Protein AF-A0A2V1B5F8-F1 (afdb_monomer)

Foldseek 3Di:
DDDLPPPPDPPDDPVQLVVVLVVLQVVLVVLDDDDDPVNLSVLLSQLLDQQDKPVNQLVVQVVVVVPDDDPSSSVVSQSSNQSSVCSQQVAGEDDDDPDQWDADPVRGIYGYRDIDGVLVSQCVLQPFDDPDPDFDFLDLCQAQVNCCLQQVAAEAEGSHLSQDLPADDVNNYGYHHQPLSSLVVCCPRGSHDNLSSVLSLVVLLSHQAQPDCSLVVLVVVQVVCVVVVHRGGDPCSNVSHHDDSVCRTLVSRGRCNVSVVVNSVSSVPRDDPDVSSLVVDCVPVVVSVVVVVVVVVVVVVVVVVVVVVVVVVVVVVVVVVVVD

Radius of gyration: 27.66 Å; Cα contacts (8 Å, |Δi|>4): 384; chains: 1; bounding box: 77×47×89 Å

Solvent-accessible surface area (backbone atoms only — not comparable to full-atom values): 18514 Å² total; per-residue (Å²): 136,88,74,70,75,90,82,72,59,94,85,77,70,64,70,42,63,52,53,48,50,54,51,56,49,56,72,46,51,80,73,77,58,91,69,50,73,66,55,46,51,54,50,43,63,47,49,67,38,86,85,34,30,48,65,60,50,51,54,53,50,54,64,71,51,79,82,60,97,46,77,67,49,54,55,52,49,51,53,51,51,28,50,36,47,21,68,73,62,32,31,49,45,57,72,100,60,97,52,63,58,50,67,44,100,86,64,48,61,27,41,47,79,87,64,57,26,57,59,57,49,45,52,68,76,58,46,79,36,72,87,66,81,72,93,50,77,61,48,88,74,59,24,53,70,36,34,39,54,38,37,57,24,41,80,39,82,37,78,35,54,84,37,46,52,38,71,37,81,89,70,38,28,35,25,41,50,38,59,39,66,59,42,60,63,38,64,81,76,52,78,59,57,55,70,54,43,56,42,54,44,48,52,31,8,47,36,29,30,54,85,70,72,33,60,69,54,49,54,51,50,44,54,55,30,54,77,67,72,45,79,71,67,41,78,53,28,40,65,54,38,69,66,55,80,84,64,33,38,47,88,72,35,38,65,53,26,55,42,51,51,52,53,48,48,54,42,75,67,38,69,55,89,44,73,74,18,47,73,65,43,63,88,54,53,66,65,44,50,54,52,54,52,51,50,48,55,51,52,51,51,53,49,53,52,50,52,52,52,52,52,50,52,50,52,53,52,50,54,60,59,76,75,108

Sequence (324 aa):
MSRAFVLDHPAFVPSDYFSYYEKALESCRSNSLISSHRDIINLLAKAQQKDTTRSSLEEYLQKQFQSKQTEEADEIVEDKIDLALRLLLMVPTGGYSTANRYITLSGGTKLNWKDGTVHELVKREFPVQNSMKEPVKLERIFNARNLERIAGVEVRWTSNLADHLRMRDDDKAVEIFHYTTFLKLQQDESILPSLLVDETLRTLALLLPEHDNIEKWFSSHETKLQKRRKLPLDPLAHECGQLKVEERQIDKFQYWHDRLVILKQVFDEAEPRNIKQWWRDRRRRVQWYTFWVAAMVLALTVFFGTVQSVEGAMQVWLAMKDSK

Secondary structure (DSSP, 8-state):
----TTTS-TT---HHHHHHHHHHHHHHHTTT----HHHHHHHHHHHTSTT-BHHHHHHHHHHHTTT---HHHHHHHHHHHHHHHHHHHSS-B----SSSEEE-TTS-EEE---SSBHHHHHHHHSPPP-------B--TT-SHHHIIIII-PEEEEES-GGGTTEEETTTTEEEEE--HHHHHHTTTS-SS-HHHHHHHHHHHHHHS-TTSSHHHHHHHHHHHHHHTTPPPPPGGGG-S----TTTTBGGG-SSSHHHHHHHHHHHHH----SHHHHHH--SSHHHHHHHHHHHHHHHHHHHHHHHHHHHHHHHHHHHHHHT-

Structure (mmCIF, N/CA/C/O backbone):
data_AF-A0A2V1B5F8-F1
#
_entry.id   AF-A0A2V1B5F8-F1
#
loop_
_atom_site.group_PDB
_atom_site.id
_atom_site.type_symbol
_atom_site.label_atom_id
_atom_site.label_alt_id
_atom_site.label_comp_id
_atom_site.label_asym_id
_atom_site.label_entity_id
_atom_site.label_seq_id
_atom_site.pdbx_PDB_ins_code
_atom_site.Cartn_x
_atom_site.Cartn_y
_atom_site.Cartn_z
_atom_site.occupancy
_atom_site.B_iso_or_equiv
_atom_site.auth_seq_id
_atom_site.auth_comp_id
_atom_site.auth_asym_id
_atom_site.auth_atom_id
_atom_site.pdbx_PDB_model_num
ATOM 1 N N . MET A 1 1 ? -12.291 -12.811 30.527 1.00 27.02 1 MET A N 1
ATOM 2 C CA . MET A 1 1 ? -10.879 -12.463 30.791 1.00 27.02 1 MET A CA 1
ATOM 3 C C . MET A 1 1 ? -10.409 -11.581 29.648 1.00 27.02 1 MET A C 1
ATOM 5 O O . MET A 1 1 ? -10.001 -12.089 28.615 1.00 27.02 1 MET A O 1
ATOM 9 N N . SER A 1 2 ? -10.596 -10.269 29.802 1.00 30.39 2 SER A N 1
ATOM 10 C CA . SER A 1 2 ? -10.274 -9.260 28.791 1.00 30.39 2 SER A CA 1
ATOM 11 C C . SER A 1 2 ? -8.770 -9.045 28.737 1.00 30.39 2 SER A C 1
ATOM 13 O O . SER A 1 2 ? -8.167 -8.676 29.742 1.00 30.39 2 SER A O 1
ATOM 15 N N . ARG A 1 3 ? -8.165 -9.277 27.577 1.00 34.03 3 ARG A N 1
ATOM 16 C CA . ARG A 1 3 ? -6.753 -9.006 27.335 1.00 34.03 3 ARG A CA 1
ATOM 17 C C . ARG A 1 3 ? -6.660 -7.797 26.412 1.00 34.03 3 ARG A C 1
ATOM 19 O O . ARG A 1 3 ? -6.890 -7.897 25.214 1.00 34.03 3 ARG A O 1
ATOM 26 N N . ALA A 1 4 ? -6.360 -6.648 27.011 1.00 35.09 4 ALA A N 1
ATOM 27 C CA . ALA A 1 4 ? -5.951 -5.427 26.332 1.00 35.09 4 ALA A CA 1
ATOM 28 C C . ALA A 1 4 ? -4.579 -5.656 25.675 1.00 35.09 4 ALA A C 1
ATOM 30 O O . ALA A 1 4 ? -3.546 -5.252 26.196 1.00 35.09 4 ALA A O 1
ATOM 31 N N . PHE A 1 5 ? -4.546 -6.389 24.564 1.00 41.47 5 PHE A N 1
ATOM 32 C CA . PHE A 1 5 ? -3.288 -6.905 24.014 1.00 41.47 5 PHE A CA 1
ATOM 33 C C . PHE A 1 5 ? -2.490 -5.884 23.191 1.00 41.47 5 PHE A C 1
ATOM 35 O O . PHE A 1 5 ? -1.350 -6.145 22.831 1.00 41.47 5 PHE A O 1
ATOM 42 N N . VAL A 1 6 ? -3.049 -4.697 22.940 1.00 43.50 6 VAL A N 1
ATOM 43 C CA . VAL A 1 6 ? -2.398 -3.675 22.103 1.00 43.50 6 VAL A CA 1
ATOM 44 C C . VAL A 1 6 ? -1.467 -2.756 22.905 1.00 43.50 6 VAL A C 1
ATOM 46 O O . VAL A 1 6 ? -0.601 -2.119 22.317 1.00 43.50 6 VAL A O 1
ATOM 49 N N . LEU A 1 7 ? -1.611 -2.670 24.235 1.00 42.06 7 LEU A N 1
ATOM 50 C CA . LEU A 1 7 ? -0.923 -1.637 25.029 1.00 42.06 7 LEU A CA 1
ATOM 51 C C . LEU A 1 7 ? -0.228 -2.127 26.313 1.00 42.06 7 LEU A C 1
ATOM 53 O O . LEU A 1 7 ? 0.436 -1.323 26.957 1.00 42.06 7 LEU A O 1
ATOM 57 N N . ASP A 1 8 ? -0.312 -3.420 26.656 1.00 33.91 8 ASP A N 1
ATOM 58 C CA . ASP A 1 8 ? 0.221 -3.963 27.925 1.00 33.91 8 ASP A CA 1
ATOM 59 C C . ASP A 1 8 ? 1.395 -4.953 27.762 1.00 33.91 8 ASP A C 1
ATOM 61 O O . ASP A 1 8 ? 1.878 -5.509 28.750 1.00 33.91 8 ASP A O 1
ATOM 65 N N . HIS A 1 9 ? 1.887 -5.192 26.536 1.00 32.50 9 HIS A N 1
ATOM 66 C CA . HIS A 1 9 ? 3.024 -6.093 26.301 1.00 32.50 9 HIS A CA 1
ATOM 67 C C . HIS A 1 9 ? 4.308 -5.325 25.923 1.00 32.50 9 HIS A C 1
ATOM 69 O O . HIS A 1 9 ? 4.477 -4.938 24.768 1.00 32.50 9 HIS A O 1
ATOM 75 N N . PRO A 1 10 ? 5.262 -5.137 26.859 1.00 31.91 10 PRO A N 1
ATOM 76 C CA . PRO A 1 10 ? 6.468 -4.332 26.631 1.00 31.91 10 PRO A CA 1
ATOM 77 C C . PRO A 1 10 ? 7.540 -5.007 25.755 1.00 31.91 10 PRO A C 1
ATOM 79 O O . PRO A 1 10 ? 8.622 -4.454 25.594 1.00 31.91 10 PRO A O 1
ATOM 82 N N . ALA A 1 11 ? 7.283 -6.196 25.199 1.00 35.94 11 ALA A N 1
ATOM 83 C CA . ALA A 1 11 ? 8.311 -6.992 24.521 1.00 35.94 11 ALA A CA 1
ATOM 84 C C . ALA A 1 11 ? 8.245 -6.976 22.982 1.00 35.94 11 ALA A C 1
ATOM 86 O O . ALA A 1 11 ? 9.191 -7.438 22.350 1.00 35.94 11 ALA A O 1
ATOM 87 N N . PHE A 1 12 ? 7.173 -6.467 22.360 1.00 42.81 12 PHE A N 1
ATOM 88 C CA . PHE A 1 12 ? 7.060 -6.485 20.894 1.00 42.81 12 PHE A CA 1
ATOM 89 C C . PHE A 1 12 ? 6.074 -5.442 20.347 1.00 42.81 12 PHE A C 1
ATOM 91 O O . PHE A 1 12 ? 5.131 -5.771 19.633 1.00 42.81 12 PHE A O 1
ATOM 98 N N . VAL A 1 13 ? 6.275 -4.163 20.671 1.00 48.41 13 VAL A N 1
ATOM 99 C CA . VAL A 1 13 ? 5.664 -3.078 19.886 1.00 48.41 13 VAL A CA 1
ATOM 100 C C . VAL A 1 13 ? 6.789 -2.355 19.148 1.00 48.41 13 VAL A C 1
ATOM 102 O O . VAL A 1 13 ? 7.468 -1.522 19.746 1.00 48.41 13 VAL A O 1
ATOM 105 N N . PRO A 1 14 ? 7.043 -2.695 17.873 1.00 54.34 14 PRO A N 1
ATOM 106 C CA . PRO A 1 14 ? 7.897 -1.908 16.994 1.00 54.34 14 PRO A CA 1
ATOM 107 C C . PRO A 1 14 ? 7.552 -0.418 17.071 1.00 54.34 14 PRO A C 1
ATOM 109 O O . PRO A 1 14 ? 6.378 -0.031 17.050 1.00 54.34 14 PRO A O 1
ATOM 112 N N . SER A 1 15 ? 8.592 0.411 17.169 1.00 61.88 15 SER A N 1
ATOM 113 C CA . SER A 1 15 ? 8.548 1.864 17.397 1.00 61.88 15 SER A CA 1
ATOM 114 C C . SER A 1 15 ? 7.613 2.634 16.461 1.00 61.88 15 SER A C 1
ATOM 116 O O . SER A 1 15 ? 7.177 3.740 16.784 1.00 61.88 15 SER A O 1
ATOM 118 N N . ASP A 1 16 ? 7.275 2.071 15.305 1.00 74.94 16 ASP A N 1
ATOM 119 C CA . ASP A 1 16 ? 6.684 2.816 14.194 1.00 74.94 16 ASP A CA 1
ATOM 120 C C . ASP A 1 16 ? 5.158 2.860 14.266 1.00 74.94 16 ASP A C 1
ATOM 122 O O . ASP A 1 16 ? 4.561 3.899 13.969 1.00 74.94 16 ASP A O 1
ATOM 126 N N . TYR A 1 17 ? 4.513 1.781 14.737 1.00 78.12 17 TYR A N 1
ATOM 127 C CA . TYR A 1 17 ? 3.087 1.836 15.081 1.00 78.12 17 TYR A CA 1
ATOM 128 C C . TYR A 1 17 ? 2.862 2.774 16.268 1.00 78.12 17 TYR A C 1
ATOM 130 O O . TYR A 1 17 ? 1.916 3.558 16.258 1.00 78.12 17 TYR A O 1
ATOM 138 N N . PHE A 1 18 ? 3.762 2.763 17.256 1.00 80.50 18 PHE A N 1
ATOM 139 C CA . PHE A 1 18 ? 3.687 3.701 18.374 1.00 80.50 18 PHE A CA 1
ATOM 140 C C . PHE A 1 18 ? 3.868 5.153 17.907 1.00 80.50 18 PHE A C 1
ATOM 142 O O . PHE A 1 18 ? 3.067 6.010 18.263 1.00 80.50 18 PHE A O 1
ATOM 149 N N . SER A 1 19 ? 4.818 5.413 17.002 1.00 83.19 19 SER A N 1
ATOM 150 C CA . SER A 1 19 ? 4.978 6.730 16.365 1.00 83.19 19 SER A CA 1
ATOM 151 C C . SER A 1 19 ? 3.713 7.168 15.607 1.00 83.19 19 SER A C 1
ATOM 153 O O . SER A 1 19 ? 3.334 8.341 15.620 1.00 83.19 19 SER A O 1
ATOM 155 N N . TYR A 1 20 ? 3.025 6.232 14.939 1.00 85.88 20 TYR A N 1
ATOM 156 C CA . TYR A 1 20 ? 1.724 6.502 14.320 1.00 85.88 20 TYR A CA 1
ATOM 157 C C . TYR A 1 20 ? 0.649 6.821 15.362 1.00 85.88 20 TYR A C 1
ATOM 159 O O . TYR A 1 20 ? -0.099 7.784 15.184 1.00 85.88 20 TYR A O 1
ATOM 167 N N . TYR A 1 21 ? 0.578 6.033 16.433 1.00 84.38 21 TYR A N 1
ATOM 168 C CA . TYR A 1 21 ? -0.359 6.214 17.534 1.00 84.38 21 TYR A CA 1
ATOM 169 C C . TYR A 1 21 ? -0.180 7.588 18.191 1.00 84.38 21 TYR A C 1
ATOM 171 O O . TYR A 1 21 ? -1.151 8.334 18.299 1.00 84.38 21 TYR A O 1
ATOM 179 N N . GLU A 1 22 ? 1.051 7.984 18.527 1.00 83.25 22 GLU A N 1
ATOM 180 C CA . GLU A 1 22 ? 1.360 9.312 19.069 1.00 83.25 22 GLU A CA 1
ATOM 181 C C . GLU A 1 22 ? 0.897 10.426 18.130 1.00 83.25 22 GLU A C 1
ATOM 183 O O . GLU A 1 22 ? 0.187 11.339 18.551 1.00 83.25 22 GLU A O 1
ATOM 188 N N . LYS A 1 23 ? 1.196 10.311 16.832 1.00 83.50 23 LYS A N 1
ATOM 189 C CA . LYS A 1 23 ? 0.751 11.292 15.838 1.00 83.50 23 LYS A CA 1
ATOM 190 C C . LYS A 1 23 ? -0.773 11.342 15.693 1.00 83.50 23 LYS A C 1
ATOM 192 O O . LYS A 1 23 ? -1.342 12.413 15.477 1.00 83.50 23 LYS A O 1
ATOM 197 N N . ALA A 1 24 ? -1.450 10.197 15.768 1.00 82.00 24 ALA A N 1
ATOM 198 C CA . ALA A 1 24 ? -2.908 10.137 15.734 1.00 82.00 24 ALA A CA 1
ATOM 199 C C . ALA A 1 24 ? -3.506 10.844 16.961 1.00 82.00 24 ALA A C 1
ATOM 201 O O . ALA A 1 24 ? -4.430 11.642 16.802 1.00 82.00 24 ALA A O 1
ATOM 202 N N . LEU A 1 25 ? -2.918 10.643 18.145 1.00 78.06 25 LEU A N 1
ATOM 203 C CA . LEU A 1 25 ? -3.291 11.370 19.356 1.00 78.06 25 LEU A CA 1
ATOM 204 C C . LEU A 1 25 ? -3.052 12.874 19.219 1.00 78.06 25 LEU A C 1
ATOM 206 O O . LEU A 1 25 ? -3.940 13.650 19.550 1.00 78.06 25 LEU A O 1
ATOM 210 N N . GLU A 1 26 ? -1.893 13.305 18.720 1.00 75.69 26 GLU A N 1
ATOM 211 C CA . GLU A 1 26 ? -1.595 14.726 18.491 1.00 75.69 26 GLU A CA 1
ATOM 212 C C . GLU A 1 26 ? -2.616 15.389 17.566 1.00 75.69 26 GLU A C 1
ATOM 214 O O . GLU A 1 26 ? -3.075 16.489 17.862 1.00 75.69 26 GLU A O 1
ATOM 219 N N . SER A 1 27 ? -3.033 14.696 16.498 1.00 68.31 27 SER A N 1
ATOM 220 C CA . SER A 1 27 ? -4.047 15.216 15.573 1.00 68.31 27 SER A CA 1
ATOM 221 C C . SER A 1 27 ? -5.435 15.398 16.197 1.00 68.31 27 SER A C 1
ATOM 223 O O . SER A 1 27 ? -6.218 16.179 15.673 1.00 68.31 27 SER A O 1
ATOM 225 N N . CYS A 1 28 ? -5.727 14.718 17.310 1.00 61.56 28 CYS A N 1
ATOM 226 C CA . CYS A 1 28 ? -6.966 14.889 18.075 1.00 61.56 28 CYS A CA 1
ATOM 227 C C . CYS A 1 28 ? -6.788 15.819 19.290 1.00 61.56 28 CYS A C 1
ATOM 229 O O . CYS A 1 28 ? -7.745 16.440 19.743 1.00 61.56 28 CYS A O 1
ATOM 231 N N . ARG A 1 29 ? -5.564 15.968 19.818 1.00 55.19 29 ARG A N 1
ATOM 232 C CA . ARG A 1 29 ? -5.258 16.839 20.970 1.00 55.19 29 ARG A CA 1
ATOM 233 C C . ARG A 1 29 ? -5.505 18.323 20.689 1.00 55.19 29 ARG A C 1
ATOM 235 O O . ARG A 1 29 ? -5.753 19.065 21.635 1.00 55.19 29 ARG A O 1
ATOM 242 N N . SER A 1 30 ? -5.474 18.753 19.428 1.00 49.88 30 SER A N 1
ATOM 243 C CA . SER A 1 30 ? -5.821 20.127 19.039 1.00 49.88 30 SER A CA 1
ATOM 244 C C . SER A 1 30 ? -7.308 20.467 19.223 1.00 49.88 30 SER A C 1
ATOM 246 O O . SER A 1 30 ? -7.624 21.649 19.286 1.00 49.88 30 SER A O 1
ATOM 248 N N . ASN A 1 31 ? -8.188 19.465 19.384 1.00 49.69 31 ASN A N 1
ATOM 249 C CA . ASN A 1 31 ? -9.645 19.623 19.521 1.00 49.69 31 ASN A CA 1
ATOM 250 C C . ASN A 1 31 ? -10.174 19.330 20.945 1.00 49.69 31 ASN A C 1
ATOM 252 O O . ASN A 1 31 ? -11.346 19.041 21.144 1.00 49.69 31 ASN A O 1
ATOM 256 N N . SER A 1 32 ? -9.334 19.498 21.972 1.00 50.88 32 SER A N 1
ATOM 257 C CA . SER A 1 32 ? -9.748 19.714 23.375 1.00 50.88 32 SER A CA 1
ATOM 258 C C . SER A 1 32 ? -10.101 18.538 24.307 1.00 50.88 32 SER A C 1
ATOM 260 O O . SER A 1 32 ? -10.573 18.825 25.401 1.00 50.88 32 SER A O 1
ATOM 262 N N . LEU A 1 33 ? -9.779 17.256 24.047 1.00 52.12 33 LEU A N 1
ATOM 263 C CA . LEU A 1 33 ? -9.786 16.246 25.136 1.00 52.12 33 LEU A CA 1
ATOM 264 C C . LEU A 1 33 ? -8.623 15.262 25.137 1.00 52.12 33 LEU A C 1
ATOM 266 O O . LEU A 1 33 ? -8.462 14.413 24.262 1.00 52.12 33 LEU A O 1
ATOM 270 N N . ILE A 1 34 ? -7.877 15.294 26.239 1.00 52.50 34 ILE A N 1
ATOM 271 C CA . ILE A 1 34 ? -6.952 14.237 26.630 1.00 52.50 34 ILE A CA 1
ATOM 272 C C . ILE A 1 34 ? -7.791 13.001 26.979 1.00 52.50 34 ILE A C 1
ATOM 274 O O . ILE A 1 34 ? -8.269 12.852 28.100 1.00 52.50 34 ILE A O 1
ATOM 278 N N . SER A 1 35 ? -7.984 12.106 26.014 1.00 61.66 35 SER A N 1
ATOM 279 C CA . SER A 1 35 ? -8.361 10.727 26.322 1.00 61.66 35 SER A CA 1
ATOM 280 C C . SER A 1 35 ? -7.145 10.060 26.956 1.00 61.66 35 SER A C 1
ATOM 282 O O . SER A 1 35 ? -6.066 10.036 26.351 1.00 61.66 35 SER A O 1
ATOM 284 N N . SER A 1 36 ? -7.275 9.547 28.181 1.00 71.69 36 SER A N 1
ATOM 285 C CA . SER A 1 36 ? -6.204 8.723 28.734 1.00 71.69 36 SER A CA 1
ATOM 286 C C . SER A 1 36 ? -6.048 7.479 27.850 1.00 71.69 36 SER A C 1
ATOM 288 O O . SER A 1 36 ? -7.006 7.028 27.220 1.00 71.69 36 SER A O 1
ATOM 290 N N . HIS A 1 37 ? -4.846 6.899 27.781 1.00 75.69 37 HIS A N 1
ATOM 291 C CA . HIS A 1 37 ? -4.635 5.668 27.000 1.00 75.69 37 HIS A CA 1
ATOM 292 C C . HIS A 1 37 ? -5.604 4.561 27.444 1.00 75.69 37 HIS A C 1
ATOM 294 O O . HIS A 1 37 ? -6.103 3.790 26.629 1.00 75.69 37 HIS A O 1
ATOM 300 N N . ARG A 1 38 ? -5.940 4.549 28.738 1.00 79.50 38 ARG A N 1
ATOM 301 C CA . ARG A 1 38 ? -6.921 3.649 29.339 1.00 79.50 38 ARG A CA 1
ATOM 302 C C . ARG A 1 38 ? -8.329 3.842 28.776 1.00 79.50 38 ARG A C 1
ATOM 304 O O . ARG A 1 38 ? -9.008 2.850 28.532 1.00 79.50 38 ARG A O 1
ATOM 311 N N . ASP A 1 39 ? -8.755 5.079 28.539 1.00 78.81 39 ASP A N 1
ATOM 312 C CA . ASP A 1 39 ? -10.078 5.357 27.967 1.00 78.81 39 ASP A CA 1
ATOM 313 C C . ASP A 1 39 ? -10.175 4.830 26.5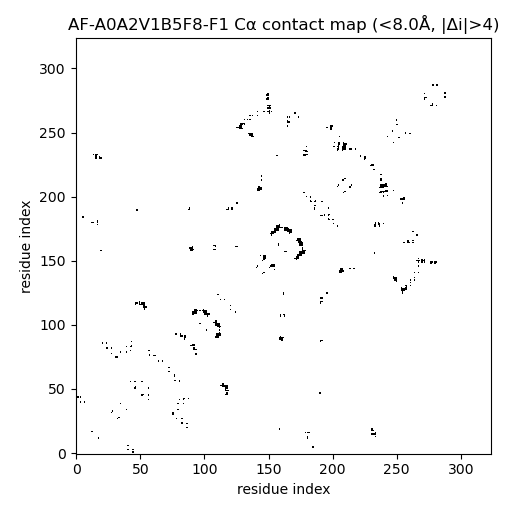36 1.00 78.81 39 ASP A C 1
ATOM 315 O O . ASP A 1 39 ? -11.170 4.207 26.174 1.00 78.81 39 ASP A O 1
ATOM 319 N N . ILE A 1 40 ? -9.104 4.998 25.754 1.00 81.88 40 ILE A N 1
ATOM 320 C CA . ILE A 1 40 ? -9.018 4.476 24.387 1.00 81.88 40 ILE A CA 1
ATOM 321 C C . ILE A 1 40 ? -9.069 2.947 24.402 1.00 81.88 40 ILE A C 1
ATOM 323 O O . ILE A 1 40 ? -9.863 2.365 23.673 1.00 81.88 40 ILE A O 1
ATOM 327 N N . ILE A 1 41 ? -8.292 2.285 25.267 1.00 83.81 41 ILE A N 1
ATOM 328 C CA . ILE A 1 41 ? -8.324 0.819 25.413 1.00 83.81 41 ILE A CA 1
ATOM 329 C C . ILE A 1 41 ? -9.730 0.329 25.766 1.00 83.81 41 ILE A C 1
ATOM 331 O O . ILE A 1 41 ? -10.216 -0.627 25.166 1.00 83.81 41 ILE A O 1
ATOM 335 N N . ASN A 1 42 ? -10.384 0.969 26.736 1.00 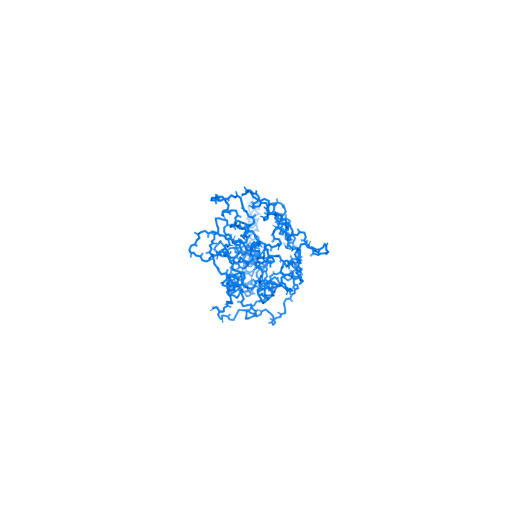85.94 42 ASN A N 1
ATOM 336 C CA . ASN A 1 42 ? -11.722 0.577 27.172 1.00 85.94 42 ASN A CA 1
ATOM 337 C C . ASN A 1 42 ? -12.745 0.738 26.042 1.00 85.94 42 ASN A C 1
ATOM 339 O O . ASN A 1 42 ? -13.586 -0.141 25.840 1.00 85.94 42 ASN A O 1
ATOM 343 N N . LEU A 1 43 ? -12.654 1.839 25.292 1.00 86.56 43 LEU A N 1
ATOM 344 C CA . LEU A 1 43 ? -13.520 2.109 24.151 1.00 86.56 43 LEU A CA 1
ATOM 345 C C . LEU A 1 43 ? -13.295 1.087 23.029 1.00 86.56 43 LEU A C 1
ATOM 347 O O . LEU A 1 43 ? -14.260 0.521 22.522 1.00 86.56 43 LEU A O 1
ATOM 351 N N . LEU A 1 44 ? -12.035 0.780 22.709 1.00 87.00 44 LEU A N 1
ATOM 352 C CA . LEU A 1 44 ? -11.651 -0.248 21.738 1.00 87.00 44 LEU A CA 1
ATOM 353 C C . LEU A 1 44 ? -12.180 -1.631 22.128 1.00 87.00 44 LEU A C 1
ATOM 355 O O . LEU A 1 44 ? -12.822 -2.294 21.317 1.00 87.00 44 LEU A O 1
ATOM 359 N N . ALA A 1 45 ? -11.971 -2.043 23.380 1.00 87.12 45 ALA A N 1
ATOM 360 C CA . ALA A 1 45 ? -12.430 -3.335 23.883 1.00 87.12 45 ALA A CA 1
ATOM 361 C C . ALA A 1 45 ? -13.958 -3.476 23.814 1.00 87.12 45 ALA A C 1
ATOM 363 O O . ALA A 1 45 ? -14.476 -4.576 23.627 1.00 87.12 45 ALA A O 1
ATOM 364 N N . LYS A 1 46 ? -14.693 -2.367 23.956 1.00 87.75 46 LYS A N 1
ATOM 365 C CA . LYS A 1 46 ? -16.150 -2.353 23.823 1.00 87.75 46 LYS A CA 1
ATOM 366 C C . LYS A 1 46 ? -16.596 -2.358 22.361 1.00 87.75 46 LYS A C 1
ATOM 368 O O . LYS A 1 46 ? -17.504 -3.110 22.018 1.00 87.75 46 LYS A O 1
ATOM 373 N N . ALA A 1 47 ? -15.935 -1.578 21.506 1.00 86.31 47 ALA A N 1
ATOM 374 C CA . ALA A 1 47 ? -16.195 -1.517 20.067 1.00 86.31 47 ALA A CA 1
ATOM 375 C C . ALA A 1 47 ? -15.917 -2.852 19.350 1.00 86.31 47 ALA A C 1
ATOM 377 O O . ALA A 1 47 ? -16.555 -3.160 18.348 1.00 86.31 47 ALA A O 1
ATOM 378 N N . GLN A 1 48 ? -14.996 -3.661 19.880 1.00 86.19 48 GLN A N 1
ATOM 379 C CA . GLN A 1 48 ? -14.702 -5.008 19.384 1.00 86.19 48 GLN A CA 1
ATOM 380 C C . GLN A 1 48 ? -15.793 -6.044 19.702 1.00 86.19 48 GLN A C 1
ATOM 382 O O . GLN A 1 48 ? -15.779 -7.136 19.136 1.00 86.19 48 GLN A O 1
ATOM 387 N N . GLN A 1 49 ? -16.747 -5.748 20.588 1.00 87.50 49 GLN A N 1
ATOM 388 C CA . GLN A 1 49 ? -17.845 -6.675 20.873 1.00 87.50 49 GLN A CA 1
ATOM 389 C C . GLN A 1 49 ? -18.824 -6.712 19.694 1.00 87.50 49 GLN A C 1
ATOM 391 O O . GLN A 1 49 ? -19.143 -5.681 19.102 1.00 87.50 49 GLN A O 1
ATOM 396 N N . LYS A 1 50 ? -19.319 -7.908 19.356 1.00 82.44 50 LYS A N 1
ATOM 397 C CA . LYS A 1 50 ? -20.141 -8.131 18.153 1.00 82.44 50 LYS A CA 1
ATOM 398 C C . LYS A 1 50 ? -21.453 -7.350 18.144 1.00 82.44 50 LYS A C 1
ATOM 400 O O . LYS A 1 50 ? -21.862 -6.916 17.076 1.00 82.44 50 LYS A O 1
ATOM 405 N N . ASP A 1 51 ? -22.052 -7.135 19.311 1.00 86.31 51 ASP A N 1
ATOM 406 C CA . ASP A 1 51 ? -23.370 -6.501 19.444 1.00 86.31 51 ASP A CA 1
ATOM 407 C C . ASP A 1 51 ? -23.289 -4.989 19.724 1.00 86.31 51 ASP A C 1
ATOM 409 O O . ASP A 1 51 ? -24.311 -4.312 19.834 1.00 86.31 51 ASP A O 1
ATOM 413 N N . THR A 1 52 ? -22.078 -4.437 19.852 1.00 89.44 52 THR A N 1
ATOM 414 C CA . THR A 1 52 ? -21.885 -3.014 20.145 1.00 89.44 52 THR A CA 1
ATOM 415 C C . THR A 1 52 ? -22.123 -2.179 18.891 1.00 89.44 52 THR A C 1
ATOM 417 O O . THR A 1 52 ? -21.349 -2.219 17.931 1.00 89.44 52 THR A O 1
ATOM 420 N N . THR A 1 53 ? -23.182 -1.375 18.922 1.00 91.38 53 THR A N 1
ATOM 421 C CA . THR A 1 53 ? -23.502 -0.393 17.880 1.00 91.38 53 THR A CA 1
ATOM 422 C C . THR A 1 53 ? -22.858 0.959 18.168 1.00 91.38 53 THR A C 1
ATOM 424 O O . THR A 1 53 ? -22.523 1.258 19.319 1.00 91.38 53 THR A O 1
ATOM 427 N N . ARG A 1 54 ? -22.746 1.815 17.145 1.00 88.56 54 ARG A N 1
ATOM 428 C CA . ARG A 1 54 ? -22.295 3.204 17.322 1.00 88.56 54 ARG A CA 1
ATOM 429 C C . ARG A 1 54 ? -23.087 3.936 18.411 1.00 88.56 54 ARG A C 1
ATOM 431 O O . ARG A 1 54 ? -22.484 4.445 19.349 1.00 88.56 54 ARG A O 1
ATOM 438 N N . SER A 1 55 ? -24.418 3.875 18.361 1.00 88.81 55 SER A N 1
ATOM 439 C CA . SER A 1 55 ? -25.291 4.527 19.348 1.00 88.81 55 SER A CA 1
ATOM 440 C C . SER A 1 55 ? -25.037 4.032 20.776 1.00 88.81 55 SER A C 1
ATOM 442 O O . SER A 1 55 ? -25.040 4.813 21.721 1.00 88.81 55 SER A O 1
ATOM 444 N N . SER A 1 56 ? -24.720 2.745 20.956 1.00 89.12 56 SER A N 1
ATOM 445 C CA . SER A 1 56 ? -24.381 2.209 22.283 1.00 89.12 56 SER A CA 1
ATOM 446 C C . SER A 1 56 ? -23.029 2.708 22.824 1.00 89.12 56 SER A C 1
ATOM 448 O O . SER A 1 56 ? -22.835 2.776 24.043 1.00 89.12 56 SER A O 1
ATOM 450 N N . LEU A 1 57 ? -22.084 3.058 21.938 1.00 88.62 57 LEU A N 1
ATOM 451 C CA . LEU A 1 57 ? -20.820 3.701 22.311 1.00 88.62 57 LEU A CA 1
ATOM 452 C C . LEU A 1 57 ? -21.029 5.175 22.650 1.00 88.62 57 LEU A C 1
ATOM 454 O O . LEU A 1 57 ? -20.466 5.643 23.638 1.00 88.62 57 LEU A O 1
ATOM 458 N N . GLU A 1 58 ? -21.859 5.871 21.875 1.00 88.25 58 GLU A N 1
ATOM 459 C CA . GLU A 1 58 ? -22.254 7.257 22.138 1.00 88.25 58 GLU A CA 1
ATOM 460 C C . GLU A 1 58 ? -22.926 7.360 23.512 1.00 88.25 58 GLU A C 1
ATOM 462 O O . GLU A 1 58 ? -22.446 8.098 24.369 1.00 88.25 58 GLU A O 1
ATOM 467 N N . GLU A 1 59 ? -23.922 6.514 23.800 1.00 87.31 59 GLU A N 1
ATOM 468 C CA . GLU A 1 59 ? -24.564 6.450 25.119 1.00 87.31 59 GLU A CA 1
ATOM 469 C C . GLU A 1 59 ? -23.574 6.134 26.250 1.00 87.31 59 GLU A C 1
ATOM 471 O O . GLU A 1 59 ? -23.695 6.645 27.367 1.00 87.31 59 GLU A O 1
ATOM 476 N N . TYR A 1 60 ? -22.606 5.249 25.999 1.00 86.12 60 TYR A N 1
ATOM 477 C CA . TYR A 1 60 ? -21.588 4.892 26.984 1.00 86.12 60 TYR A CA 1
ATOM 478 C C . TYR A 1 60 ? -20.685 6.078 27.325 1.00 86.12 60 TYR A C 1
ATOM 480 O O . TYR A 1 60 ? -20.418 6.314 28.505 1.00 86.12 60 TYR A O 1
ATOM 488 N N . LEU A 1 61 ? -20.243 6.820 26.311 1.00 84.12 61 LEU A N 1
ATOM 489 C CA . LEU A 1 61 ? -19.407 7.999 26.495 1.00 84.12 61 LEU A CA 1
ATOM 490 C C . LEU A 1 61 ? -20.213 9.142 27.122 1.00 84.12 61 LEU A C 1
ATOM 492 O O . LEU A 1 61 ? -19.763 9.717 28.108 1.00 84.12 61 LEU A O 1
ATOM 496 N N . GLN A 1 62 ? -21.439 9.400 26.663 1.00 83.56 62 GLN A N 1
ATOM 497 C CA . GLN A 1 62 ? -22.331 10.406 27.252 1.00 83.56 62 GLN A CA 1
ATOM 498 C C . GLN A 1 62 ? -22.599 10.142 28.744 1.00 83.56 62 GLN A C 1
ATOM 500 O O . GLN A 1 62 ? -22.567 11.069 29.552 1.00 83.56 62 GLN A O 1
ATOM 505 N N . LYS A 1 63 ? -22.767 8.874 29.154 1.00 81.88 63 LYS A N 1
ATOM 506 C CA . LYS A 1 63 ? -22.890 8.496 30.577 1.00 81.88 63 LYS A CA 1
ATOM 507 C C . LYS A 1 63 ? -21.624 8.780 31.392 1.00 81.88 63 LYS A C 1
ATOM 509 O O . LYS A 1 63 ? -21.737 9.015 32.592 1.00 81.88 63 LYS A O 1
ATOM 514 N N . GLN A 1 64 ? -20.438 8.765 30.781 1.00 75.62 64 GLN A N 1
ATOM 515 C CA . GLN A 1 64 ? -19.195 9.173 31.449 1.00 75.62 64 GLN A CA 1
ATOM 516 C C . GLN A 1 64 ? -19.069 10.698 31.576 1.00 75.62 64 GLN A C 1
ATOM 518 O O . GLN A 1 64 ? -18.442 11.179 32.517 1.00 75.62 64 GLN A O 1
ATOM 523 N N . PHE A 1 65 ? -19.697 11.461 30.679 1.00 69.06 65 PHE A N 1
ATOM 524 C CA . PHE A 1 65 ? -19.677 12.927 30.652 1.00 69.06 65 PHE A CA 1
ATOM 525 C C . PHE A 1 65 ? -20.819 13.582 31.449 1.00 69.06 65 PHE A C 1
ATOM 527 O O . PHE A 1 65 ? -21.284 14.652 31.071 1.00 69.06 65 PHE A O 1
ATOM 534 N N . GLN A 1 66 ? -21.247 12.971 32.560 1.00 60.56 66 GLN A N 1
ATOM 535 C CA . GLN A 1 66 ? -22.440 13.272 33.382 1.00 60.56 66 GLN A CA 1
ATOM 536 C C . GLN A 1 66 ? -22.691 14.738 33.851 1.00 60.56 66 GLN A C 1
ATOM 538 O O . GLN A 1 66 ? -23.533 14.944 34.720 1.00 60.56 66 GLN A O 1
ATOM 543 N N . SER A 1 67 ? -22.030 15.778 33.327 1.00 51.38 67 SER A N 1
ATOM 544 C CA . SER A 1 67 ? -22.153 17.156 33.823 1.00 51.38 67 SER A CA 1
ATOM 545 C C . SER A 1 67 ? -22.161 18.312 32.807 1.00 51.38 67 SER A C 1
ATOM 547 O O . SER A 1 67 ? -22.293 19.450 33.257 1.00 51.38 67 SER A O 1
ATOM 549 N N . LYS A 1 68 ? -22.094 18.112 31.480 1.00 52.09 68 LYS A N 1
ATOM 550 C CA . LYS A 1 68 ? -22.268 19.222 30.508 1.00 52.09 68 LYS A CA 1
ATOM 551 C C . LYS A 1 68 ? -22.981 18.779 29.224 1.00 52.09 68 LYS A C 1
ATOM 553 O O . LYS A 1 68 ? -22.363 18.181 28.355 1.00 52.09 68 LYS A O 1
ATOM 558 N N . GLN A 1 69 ? -24.273 19.096 29.106 1.00 53.56 69 GLN A N 1
ATOM 559 C CA . GLN A 1 69 ? -24.981 19.107 27.821 1.00 53.56 69 GLN A CA 1
ATOM 560 C C . GLN A 1 69 ? -24.630 20.409 27.090 1.00 53.56 69 GLN A C 1
ATOM 562 O O . GLN A 1 69 ? -25.230 21.449 27.352 1.00 53.56 69 GLN A O 1
ATOM 567 N N . THR A 1 70 ? -23.640 20.351 26.207 1.00 62.06 70 THR A N 1
ATOM 568 C CA . THR A 1 70 ? -23.304 21.423 25.260 1.00 62.06 70 THR A CA 1
ATOM 569 C C . THR A 1 70 ? -23.057 20.760 23.905 1.00 62.06 70 THR A C 1
ATOM 571 O O . THR A 1 70 ? -22.585 19.629 23.894 1.00 62.06 70 THR A O 1
ATOM 574 N N . GLU A 1 71 ? -23.318 21.437 22.783 1.00 62.19 71 GLU A N 1
ATOM 575 C CA . GLU A 1 71 ? -22.981 20.941 21.429 1.00 62.19 71 GLU A CA 1
ATOM 576 C C . GLU A 1 71 ? -21.508 20.499 21.312 1.00 62.19 71 GLU A C 1
ATOM 578 O O . GLU A 1 71 ? -21.205 19.513 20.648 1.00 62.19 71 GLU A O 1
ATOM 583 N N . GLU A 1 72 ? -20.605 21.147 22.058 1.00 65.94 72 GLU A N 1
ATOM 584 C CA . GLU A 1 72 ? -19.202 20.732 22.188 1.00 65.94 72 GLU A CA 1
ATOM 585 C C . GLU A 1 72 ? -19.069 19.273 22.670 1.00 65.94 72 GLU A C 1
ATOM 587 O O . GLU A 1 72 ? -18.216 18.539 22.187 1.00 65.94 72 GLU A O 1
ATOM 592 N N . ALA A 1 73 ? -19.916 18.814 23.599 1.00 70.56 73 ALA A N 1
ATOM 593 C CA . ALA A 1 73 ? -19.827 17.471 24.174 1.00 70.56 73 ALA A CA 1
ATOM 594 C C . ALA A 1 73 ? -20.147 16.357 23.164 1.00 70.56 73 ALA A C 1
ATOM 596 O O . ALA A 1 73 ? -19.570 15.274 23.271 1.00 70.56 73 ALA A O 1
ATOM 597 N N . ASP A 1 74 ? -21.019 16.615 22.188 1.00 74.25 74 ASP A N 1
ATOM 598 C CA . ASP A 1 74 ? -21.345 15.640 21.145 1.00 74.25 74 ASP A CA 1
ATOM 599 C C . ASP A 1 74 ? -20.206 15.534 20.117 1.00 74.25 74 ASP A C 1
ATOM 601 O O . ASP A 1 74 ? -19.777 14.423 19.806 1.00 74.25 74 ASP A O 1
ATOM 605 N N . GLU A 1 75 ? -19.613 16.659 19.697 1.00 77.75 75 GLU A N 1
ATOM 606 C CA . GLU A 1 75 ? -18.418 16.673 18.829 1.00 77.75 75 GLU A CA 1
ATOM 607 C C . GLU A 1 75 ? -17.247 15.917 19.481 1.00 77.75 75 GLU A C 1
ATOM 609 O O . GLU A 1 75 ? -16.562 15.107 18.858 1.00 77.75 75 GLU A O 1
ATOM 614 N N . ILE A 1 76 ? -17.079 16.094 20.791 1.00 77.12 76 ILE A N 1
ATOM 615 C CA . ILE A 1 76 ? -16.089 15.388 21.607 1.00 77.12 76 ILE A CA 1
ATOM 616 C C . ILE A 1 76 ? -16.313 13.868 21.613 1.00 77.12 76 ILE A C 1
ATOM 618 O O . ILE A 1 76 ? -15.351 13.089 21.598 1.00 77.12 76 ILE A O 1
ATOM 622 N N . VAL A 1 77 ? -17.568 13.427 21.708 1.00 80.88 77 VAL A N 1
ATOM 623 C CA . VAL A 1 77 ? -17.924 12.004 21.679 1.00 80.88 77 VAL A CA 1
ATOM 624 C C . VAL A 1 77 ? -17.623 11.424 20.298 1.00 80.88 77 VAL A C 1
ATOM 626 O O . VAL A 1 77 ? -16.994 10.364 20.220 1.00 80.88 77 VAL A O 1
ATOM 629 N N . GLU A 1 78 ? -17.999 12.130 19.229 1.00 82.19 78 GLU A N 1
ATOM 630 C CA . GLU A 1 78 ? -17.712 11.737 17.847 1.00 82.19 78 GLU A CA 1
ATOM 631 C C . GLU A 1 78 ? -16.203 11.595 17.605 1.00 82.19 78 GLU A C 1
ATOM 633 O O . GLU A 1 78 ? -15.755 10.526 17.184 1.00 82.19 78 GLU A O 1
ATOM 638 N N . ASP A 1 79 ? -15.407 12.600 17.979 1.00 80.75 79 ASP A N 1
ATOM 639 C CA . ASP A 1 79 ? -13.949 12.604 17.812 1.00 80.75 79 ASP A CA 1
ATOM 640 C C . ASP A 1 79 ? -13.271 11.445 18.560 1.00 80.75 79 ASP A C 1
ATOM 642 O O . ASP A 1 79 ? -12.324 10.827 18.060 1.00 80.75 79 ASP A O 1
ATOM 646 N N . LYS A 1 80 ? -13.755 11.105 19.764 1.00 83.50 80 LYS A N 1
ATOM 647 C CA . LYS A 1 80 ? -13.235 9.965 20.538 1.00 83.50 80 LYS A CA 1
ATOM 648 C C . LYS A 1 80 ? -13.536 8.631 19.869 1.00 83.50 80 LYS A C 1
ATOM 650 O O . LYS A 1 80 ? -12.661 7.761 19.824 1.00 83.50 80 LYS A O 1
ATOM 655 N N . ILE A 1 81 ? -14.761 8.461 19.378 1.00 86.25 81 ILE A N 1
ATOM 656 C CA . ILE A 1 81 ? -15.168 7.262 18.645 1.00 86.25 81 ILE A CA 1
ATOM 657 C C . ILE A 1 81 ? -14.335 7.136 17.369 1.00 86.25 81 ILE A C 1
ATOM 659 O O . ILE A 1 81 ? -13.778 6.068 17.102 1.00 86.25 81 ILE A O 1
ATOM 663 N N . ASP A 1 82 ? -14.181 8.229 16.627 1.00 86.31 82 ASP A N 1
ATOM 664 C CA . ASP A 1 82 ? -13.450 8.234 15.368 1.00 86.31 82 ASP A CA 1
ATOM 665 C C . ASP A 1 82 ? -11.953 7.971 15.555 1.00 86.31 82 ASP A C 1
ATOM 667 O O . ASP A 1 82 ? -11.344 7.207 14.801 1.00 86.31 82 ASP A O 1
ATOM 671 N N . LEU A 1 83 ? -11.350 8.522 16.610 1.00 85.81 83 LEU A N 1
ATOM 672 C CA . LEU A 1 83 ? -9.979 8.197 16.993 1.00 85.81 83 LEU A CA 1
ATOM 673 C C . LEU A 1 83 ? -9.832 6.711 17.338 1.00 85.81 83 LEU A C 1
ATOM 675 O O . LEU A 1 83 ? -8.891 6.069 16.866 1.00 85.81 83 LEU A O 1
ATOM 679 N N . ALA A 1 84 ? -10.744 6.150 18.136 1.00 87.38 84 ALA A N 1
ATOM 680 C CA . ALA A 1 84 ? -10.690 4.738 18.497 1.00 87.38 84 ALA A CA 1
ATOM 681 C C . ALA A 1 84 ? -10.790 3.845 17.254 1.00 87.38 84 ALA A C 1
ATOM 683 O O . ALA A 1 84 ? -9.942 2.975 17.061 1.00 87.38 84 ALA A O 1
ATOM 684 N N . LEU A 1 85 ? -11.742 4.094 16.352 1.00 87.94 85 LEU A N 1
ATOM 685 C CA . LEU A 1 85 ? -11.849 3.323 15.111 1.00 87.94 85 LEU A CA 1
ATOM 686 C C . LEU A 1 85 ? -10.625 3.500 14.211 1.00 87.94 85 LEU A C 1
ATOM 688 O O . LEU A 1 85 ? -10.140 2.524 13.635 1.00 87.94 85 LEU A O 1
ATOM 692 N N . ARG A 1 86 ? -10.078 4.715 14.125 1.00 88.75 86 ARG A N 1
ATOM 693 C CA . ARG A 1 86 ? -8.857 4.981 13.361 1.00 88.75 86 ARG A CA 1
ATOM 694 C C . ARG A 1 86 ? -7.660 4.195 13.873 1.00 88.75 86 ARG A C 1
ATOM 696 O O . ARG A 1 86 ? -6.842 3.760 13.065 1.00 88.75 86 ARG A O 1
ATOM 703 N N . LEU A 1 87 ? -7.533 4.033 15.184 1.00 88.25 87 LEU A N 1
ATOM 704 C CA . LEU A 1 87 ? -6.478 3.221 15.787 1.00 88.25 87 LEU A CA 1
ATOM 705 C C . LEU A 1 87 ? -6.749 1.724 15.607 1.00 88.25 87 LEU A C 1
ATOM 707 O O . LEU A 1 87 ? -5.824 0.968 15.334 1.00 88.25 87 LEU A O 1
ATOM 711 N N . LEU A 1 88 ? -8.015 1.308 15.697 1.00 88.75 88 LEU A N 1
ATOM 712 C CA . LEU A 1 88 ? -8.424 -0.086 15.540 1.00 88.75 88 LEU A CA 1
ATOM 713 C C . LEU A 1 88 ? -8.215 -0.614 14.118 1.00 88.75 88 LEU A C 1
ATOM 715 O O . LEU A 1 88 ? -7.799 -1.754 13.950 1.00 88.75 88 LEU A O 1
ATOM 719 N N . LEU A 1 89 ? -8.534 0.199 13.108 1.00 90.56 89 LEU A N 1
ATOM 720 C CA . LEU A 1 89 ? -8.567 -0.211 11.700 1.00 90.56 89 LEU A CA 1
ATOM 721 C C . LEU A 1 89 ? -7.382 0.322 10.887 1.00 90.56 89 LEU A C 1
ATOM 723 O O . LEU A 1 89 ? -7.199 -0.088 9.743 1.00 90.56 89 LEU A O 1
ATOM 727 N N . MET A 1 90 ? -6.617 1.274 11.433 1.00 91.38 90 MET A N 1
ATOM 728 C CA . MET A 1 90 ? -5.683 2.111 10.667 1.00 91.38 90 MET A CA 1
ATOM 729 C C . MET A 1 90 ? -6.348 2.753 9.440 1.00 91.38 90 MET A C 1
ATOM 731 O O . MET A 1 90 ? -5.765 2.838 8.363 1.00 91.38 90 MET A O 1
ATOM 735 N N . VAL A 1 91 ? -7.588 3.219 9.601 1.00 90.44 91 VAL A N 1
ATOM 736 C CA . VAL A 1 91 ? -8.333 3.965 8.581 1.00 90.44 91 VAL A CA 1
ATOM 737 C C . VAL A 1 91 ? -9.010 5.157 9.245 1.00 90.44 91 VAL A C 1
ATOM 739 O O . VAL A 1 91 ? -9.734 4.954 10.215 1.00 90.44 91 VAL A O 1
ATOM 742 N N . PRO A 1 92 ? -8.816 6.399 8.773 1.00 85.94 92 PRO A N 1
ATOM 743 C CA . PRO A 1 92 ? -9.510 7.535 9.362 1.00 85.94 92 PRO A CA 1
ATOM 744 C C . PRO A 1 92 ? -11.033 7.407 9.176 1.00 85.94 92 PRO A C 1
ATOM 746 O O . PRO A 1 92 ? -11.502 7.054 8.091 1.00 85.94 92 PRO A O 1
ATOM 749 N N . THR A 1 93 ? -11.802 7.714 10.217 1.00 80.44 93 THR A N 1
ATOM 750 C CA . THR A 1 93 ? -13.272 7.732 10.178 1.00 80.44 93 THR A CA 1
ATOM 751 C C . THR A 1 93 ? -13.809 9.151 10.392 1.00 80.44 93 THR A C 1
ATOM 753 O O . THR A 1 93 ? -13.029 10.094 10.570 1.00 80.44 93 THR A O 1
ATOM 756 N N . GLY A 1 94 ? -15.127 9.306 10.278 1.00 70.88 94 GLY A N 1
ATOM 757 C CA . GLY A 1 94 ? -15.837 10.560 10.541 1.00 70.88 94 GLY A CA 1
ATOM 758 C C . GLY A 1 94 ? -16.218 11.339 9.285 1.00 70.88 94 GLY A C 1
ATOM 759 O O . GLY A 1 94 ? -15.683 11.082 8.205 1.00 70.88 94 GLY A O 1
ATOM 760 N N . GLY A 1 95 ? -17.135 12.303 9.443 1.00 61.16 95 GLY A N 1
ATOM 761 C CA . GLY A 1 95 ? -17.584 13.252 8.416 1.00 61.16 95 GLY A CA 1
ATOM 762 C C . GLY A 1 95 ? -19.054 13.136 7.995 1.00 61.16 95 GLY A C 1
ATOM 763 O O . GLY A 1 95 ? -19.565 12.053 7.718 1.00 61.16 95 GLY A O 1
ATOM 764 N N . TYR A 1 96 ? -19.720 14.284 7.840 1.00 46.06 96 TYR A N 1
ATOM 765 C CA .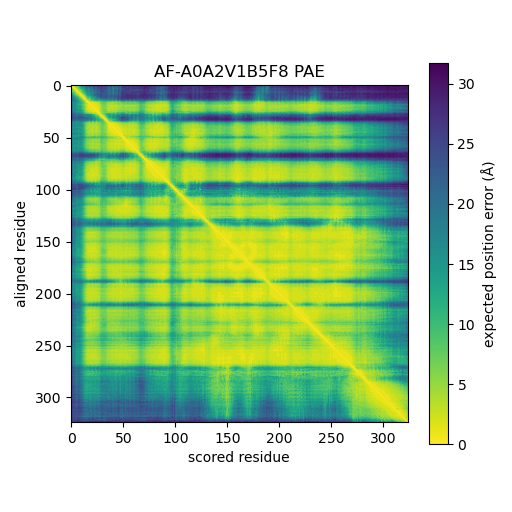 TYR A 1 96 ? -21.123 14.400 7.418 1.00 46.06 96 TYR A CA 1
ATOM 766 C C . TYR A 1 96 ? -21.303 14.256 5.897 1.00 46.06 96 TYR A C 1
ATOM 768 O O . TYR A 1 96 ? -21.787 15.161 5.223 1.00 46.06 96 TYR A O 1
ATOM 776 N N . SER A 1 97 ? -20.889 13.130 5.311 1.00 45.09 97 SER A N 1
ATOM 777 C CA . SER A 1 97 ? -21.179 12.849 3.896 1.00 45.09 97 SER A CA 1
ATOM 778 C C . SER A 1 97 ? -22.343 11.869 3.744 1.00 45.09 97 SER A C 1
ATOM 780 O O . SER A 1 97 ? -22.569 11.007 4.592 1.00 45.09 97 SER A O 1
ATOM 782 N N . THR A 1 98 ? -23.110 11.986 2.661 1.00 41.91 98 THR A N 1
ATOM 783 C CA . THR A 1 98 ? -24.113 10.996 2.228 1.00 41.91 98 THR A CA 1
ATOM 784 C C . THR A 1 98 ? -23.485 9.789 1.524 1.00 41.91 98 THR A C 1
ATOM 786 O O . THR A 1 98 ? -24.151 8.767 1.396 1.00 41.91 98 THR A O 1
ATOM 789 N N . ALA A 1 99 ? -22.210 9.864 1.123 1.00 49.38 99 ALA A N 1
ATOM 790 C CA . ALA A 1 99 ? -21.456 8.736 0.576 1.00 49.38 99 ALA A CA 1
ATOM 791 C C . ALA A 1 99 ? -20.737 7.936 1.684 1.00 49.38 99 ALA A C 1
ATOM 793 O O . ALA A 1 99 ? -20.219 8.513 2.644 1.00 49.38 99 ALA A O 1
ATOM 794 N N . ASN A 1 100 ? -20.671 6.604 1.544 1.00 51.88 100 ASN A N 1
ATOM 795 C CA . ASN A 1 100 ? -20.059 5.704 2.541 1.00 51.88 100 ASN A CA 1
ATOM 796 C C . ASN A 1 100 ? -18.530 5.852 2.657 1.00 51.88 100 ASN A C 1
ATOM 798 O O . ASN A 1 100 ? -17.956 5.598 3.715 1.00 51.88 100 ASN A O 1
ATOM 802 N N . ARG A 1 101 ? -17.874 6.318 1.589 1.00 56.12 101 ARG A N 1
ATOM 803 C CA . ARG A 1 101 ? -16.483 6.783 1.606 1.00 56.12 101 ARG A CA 1
ATOM 804 C C . ARG A 1 101 ? -16.389 8.130 0.936 1.00 56.12 101 ARG A C 1
ATOM 806 O O . ARG A 1 101 ? -17.061 8.377 -0.065 1.00 56.12 101 ARG A O 1
ATOM 813 N N . TYR A 1 102 ? -15.482 8.954 1.431 1.00 60.38 102 TYR A N 1
ATOM 814 C CA . TYR A 1 102 ? -15.105 10.179 0.748 1.00 60.38 102 TYR A CA 1
ATOM 815 C C . TYR A 1 102 ? -13.596 10.405 0.822 1.00 60.38 102 TYR A C 1
ATOM 817 O O . TYR A 1 102 ? -12.887 9.822 1.646 1.00 60.38 102 TYR A O 1
ATOM 825 N N . ILE A 1 103 ? -13.112 11.218 -0.112 1.00 58.97 103 ILE A N 1
ATOM 826 C CA . ILE A 1 103 ? -11.712 11.606 -0.239 1.00 58.97 103 ILE A CA 1
ATOM 827 C C . ILE A 1 103 ? -11.541 12.921 0.519 1.00 58.97 103 ILE A C 1
ATOM 829 O O . ILE A 1 103 ? -12.265 13.882 0.260 1.00 58.97 103 ILE A O 1
ATOM 833 N N . THR A 1 104 ? -10.619 12.973 1.478 1.00 59.56 104 THR A N 1
ATOM 834 C CA . THR A 1 104 ? -10.304 14.225 2.180 1.00 59.56 104 THR A CA 1
ATOM 835 C C . THR A 1 104 ? -9.669 15.240 1.232 1.00 59.56 104 THR A C 1
ATOM 837 O O . THR A 1 104 ? -9.126 14.877 0.193 1.00 59.56 104 THR A O 1
ATOM 840 N N . LEU A 1 105 ? -9.616 16.515 1.629 1.00 56.56 105 LEU A N 1
ATOM 841 C CA . LEU A 1 105 ? -8.791 17.519 0.936 1.00 56.56 105 LEU A CA 1
ATOM 842 C C . LEU A 1 105 ? -7.311 17.093 0.831 1.00 56.56 105 LEU A C 1
ATOM 844 O O . LEU A 1 105 ? -6.608 17.508 -0.081 1.00 56.56 105 LEU A O 1
ATOM 848 N N . SER A 1 106 ? -6.849 16.225 1.739 1.00 59.59 106 SER A N 1
ATOM 849 C CA . SER A 1 106 ? -5.523 15.599 1.695 1.00 59.59 106 SER A CA 1
ATOM 850 C C . SER A 1 106 ? -5.431 14.346 0.808 1.00 59.59 106 SER A C 1
ATOM 852 O O . SER A 1 106 ? -4.363 13.748 0.723 1.00 59.59 106 SER A O 1
ATOM 854 N N . GLY A 1 107 ? -6.520 13.932 0.157 1.00 67.06 107 GLY A N 1
ATOM 855 C CA . GLY A 1 107 ? -6.588 12.784 -0.746 1.00 67.06 107 GLY A CA 1
ATOM 856 C C . GLY A 1 107 ? -6.893 11.432 -0.083 1.00 67.06 107 GLY A C 1
ATOM 857 O O . GLY A 1 107 ? -7.209 10.476 -0.789 1.00 67.06 107 GLY A O 1
ATOM 858 N N . GLY A 1 108 ? -6.844 11.315 1.244 1.00 75.31 108 GLY A N 1
ATOM 859 C CA . GLY A 1 108 ? -7.011 10.040 1.954 1.00 75.31 108 GLY A CA 1
ATOM 860 C C . GLY A 1 108 ? -8.457 9.537 1.992 1.00 75.31 108 GLY A C 1
ATOM 861 O O . GLY A 1 108 ? -9.394 10.334 2.070 1.00 75.31 108 GLY A O 1
ATOM 862 N N . THR A 1 109 ? -8.643 8.213 1.966 1.00 82.25 109 THR A N 1
ATOM 863 C CA . THR A 1 109 ? -9.968 7.598 2.174 1.00 82.25 109 THR A CA 1
ATOM 864 C C . THR A 1 109 ? -10.418 7.741 3.621 1.00 82.25 109 THR A C 1
ATOM 866 O O . THR A 1 109 ? -9.706 7.315 4.529 1.00 82.25 109 THR A O 1
ATOM 869 N N . LYS A 1 110 ? -11.632 8.250 3.833 1.00 84.56 110 LYS A N 1
ATOM 870 C CA . LYS A 1 110 ? -12.327 8.190 5.123 1.00 84.56 110 LYS A CA 1
ATOM 871 C C . LYS A 1 110 ? -13.499 7.221 5.083 1.00 84.56 110 LYS A C 1
ATOM 873 O O . LYS A 1 110 ? -14.220 7.194 4.083 1.00 84.56 110 LYS A O 1
ATOM 878 N N . LEU A 1 111 ? -13.690 6.451 6.157 1.00 85.56 111 LEU A N 1
ATOM 879 C CA . LEU A 1 111 ? -14.891 5.627 6.329 1.00 85.56 111 LEU A CA 1
ATOM 880 C C . LEU A 1 111 ? -15.979 6.424 7.034 1.00 85.56 111 LEU A C 1
ATOM 882 O O . LEU A 1 111 ? -15.735 7.079 8.047 1.00 85.56 111 LEU A O 1
ATOM 886 N N . ASN A 1 112 ? -17.193 6.305 6.517 1.00 83.69 112 ASN A N 1
ATOM 887 C CA . ASN A 1 112 ? -18.373 6.888 7.121 1.00 83.69 112 ASN A CA 1
ATOM 888 C C . ASN A 1 112 ? -19.081 5.836 7.983 1.00 83.69 112 ASN A C 1
ATOM 890 O O . ASN A 1 112 ? -19.661 4.878 7.460 1.00 83.69 112 ASN A O 1
ATOM 894 N N . TRP A 1 113 ? -19.020 5.999 9.305 1.00 86.69 113 TRP A N 1
ATOM 895 C CA . TRP A 1 113 ? -19.711 5.128 10.251 1.00 86.69 113 TRP A CA 1
ATOM 896 C C . TRP A 1 113 ? -20.812 5.899 10.967 1.00 86.69 113 TRP A C 1
ATOM 898 O O . TRP A 1 113 ? -20.543 6.574 11.956 1.00 86.69 113 TRP A O 1
ATOM 908 N N . LYS A 1 114 ? -22.038 5.811 10.443 1.00 82.69 114 LYS A N 1
ATOM 909 C CA . LYS A 1 114 ? -23.221 6.479 11.009 1.00 82.69 114 LYS A CA 1
ATOM 910 C C . LYS A 1 114 ? -23.991 5.599 11.982 1.00 82.69 114 LYS A C 1
ATOM 912 O O . LYS A 1 114 ? -24.560 6.093 12.943 1.00 82.69 114 LYS A O 1
ATOM 917 N N . ASP A 1 115 ? -24.027 4.305 11.708 1.00 82.81 115 ASP A N 1
ATOM 918 C CA . ASP A 1 115 ? -24.891 3.347 12.378 1.00 82.81 115 ASP A CA 1
ATOM 919 C C . ASP A 1 115 ? -24.332 1.920 12.277 1.00 82.81 115 ASP A C 1
ATOM 921 O O . ASP A 1 115 ? -23.360 1.644 11.563 1.00 82.81 115 ASP A O 1
ATOM 925 N N . GLY A 1 116 ? -24.949 1.013 13.034 1.00 88.25 116 GLY A N 1
ATOM 926 C CA . GLY A 1 116 ? -24.574 -0.397 13.077 1.00 88.25 116 GLY A CA 1
ATOM 927 C C . GLY A 1 116 ? -23.308 -0.670 13.885 1.00 88.25 116 GLY A C 1
ATOM 928 O O . GLY A 1 116 ? -22.853 0.152 14.687 1.00 88.25 116 GLY A O 1
ATOM 929 N N . THR A 1 117 ? -22.757 -1.862 13.692 1.00 91.94 117 THR A N 1
ATOM 930 C CA . THR A 1 117 ? -21.568 -2.358 14.398 1.00 91.94 117 THR A CA 1
ATOM 931 C C . THR A 1 117 ? -20.294 -2.102 13.592 1.00 91.94 117 THR A C 1
ATOM 933 O O . THR A 1 117 ? -20.322 -1.931 12.369 1.00 91.94 117 THR A O 1
ATOM 936 N N . VAL A 1 118 ? -19.135 -2.129 14.254 1.00 90.12 118 VAL A N 1
ATOM 937 C CA . VAL A 1 118 ? -17.843 -2.002 13.554 1.00 90.12 118 VAL A CA 1
ATOM 938 C C . VAL A 1 118 ? -17.602 -3.190 12.606 1.00 90.12 118 VAL A C 1
ATOM 940 O O . VAL A 1 118 ? -17.008 -3.021 11.545 1.00 90.12 118 VAL A O 1
ATOM 943 N N . HIS A 1 119 ? -18.129 -4.377 12.917 1.00 90.25 119 HIS A N 1
ATOM 944 C CA . HIS A 1 119 ? -18.044 -5.549 12.037 1.00 90.25 119 HIS A CA 1
ATOM 945 C C . HIS A 1 119 ? -18.795 -5.336 10.715 1.00 90.25 119 HIS A C 1
ATOM 947 O O . HIS A 1 119 ? -18.297 -5.694 9.646 1.00 90.25 119 HIS A O 1
ATOM 953 N N . GLU A 1 120 ? -19.984 -4.733 10.775 1.00 90.88 120 GLU A N 1
ATOM 954 C CA . GLU A 1 120 ? -20.771 -4.389 9.587 1.00 90.88 120 GLU A CA 1
ATOM 955 C C . GLU A 1 120 ? -20.075 -3.318 8.752 1.00 90.88 120 GLU A C 1
ATOM 957 O O . GLU A 1 120 ? -20.001 -3.458 7.530 1.00 90.88 120 GLU A O 1
ATOM 962 N N . LEU A 1 121 ? -19.508 -2.298 9.409 1.00 91.31 121 LEU A N 1
ATOM 963 C CA . LEU A 1 121 ? -18.675 -1.294 8.754 1.00 91.31 121 LEU A CA 1
ATOM 964 C C . LEU A 1 121 ? -17.523 -1.967 8.004 1.00 91.31 121 LEU A C 1
ATOM 966 O O . LEU A 1 121 ? -17.381 -1.779 6.803 1.00 91.31 121 LEU A O 1
ATOM 970 N N . VAL A 1 122 ? -16.727 -2.800 8.672 1.00 91.25 122 VAL A N 1
ATOM 971 C CA . VAL A 1 122 ? -15.571 -3.456 8.050 1.00 91.25 122 VAL A CA 1
ATOM 972 C C . VAL A 1 122 ? -15.994 -4.355 6.885 1.00 91.25 122 VAL A C 1
ATOM 974 O O . VAL A 1 122 ? -15.402 -4.277 5.812 1.00 91.25 122 VAL A O 1
ATOM 977 N N . LYS A 1 123 ? -17.058 -5.150 7.039 1.00 90.88 123 LYS A N 1
ATOM 978 C CA . LYS A 1 123 ? -17.583 -6.003 5.960 1.00 90.88 123 LYS A CA 1
ATOM 979 C C . LYS A 1 123 ? -18.046 -5.191 4.747 1.00 90.88 123 LYS A C 1
ATOM 981 O O . LYS A 1 123 ? -17.873 -5.627 3.611 1.00 90.88 123 LYS A O 1
ATOM 986 N N . ARG A 1 124 ? -18.639 -4.020 4.983 1.00 90.00 124 ARG A N 1
ATOM 987 C CA . ARG A 1 124 ? -19.102 -3.100 3.938 1.00 90.00 124 ARG A CA 1
ATOM 988 C C . ARG A 1 124 ? -17.946 -2.374 3.254 1.00 90.00 124 ARG A C 1
ATOM 990 O O . ARG A 1 124 ? -17.974 -2.186 2.041 1.00 90.00 124 ARG A O 1
ATOM 997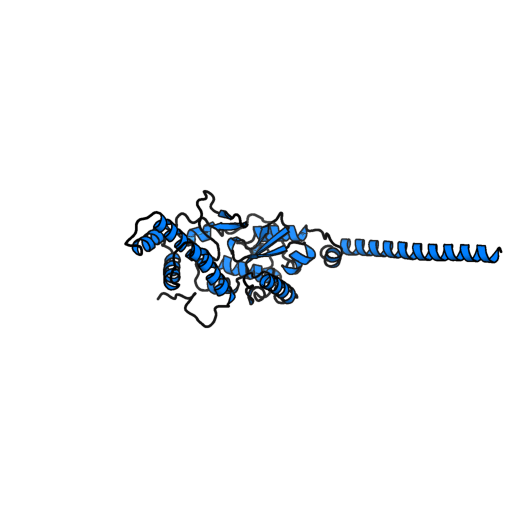 N N . GLU A 1 125 ? -16.942 -1.959 4.019 1.00 89.56 125 GLU A N 1
ATOM 998 C CA . GLU A 1 125 ? -15.823 -1.155 3.523 1.00 89.56 125 GLU A CA 1
ATOM 999 C C . GLU A 1 125 ? -14.671 -1.998 2.949 1.00 89.56 125 GLU A C 1
ATOM 1001 O O . GLU A 1 125 ? -13.873 -1.512 2.145 1.00 89.56 125 GLU A O 1
ATOM 1006 N N . PHE A 1 126 ? -14.624 -3.289 3.253 1.00 91.69 126 PHE A N 1
ATOM 1007 C CA . PHE A 1 126 ? -13.691 -4.237 2.650 1.00 91.69 126 PHE A CA 1
ATOM 1008 C C . PHE A 1 126 ? -14.459 -5.417 2.046 1.00 91.69 126 PHE A C 1
ATOM 1010 O O . PHE A 1 126 ? -14.383 -6.534 2.560 1.00 91.69 126 PHE A O 1
ATOM 1017 N N . PRO A 1 127 ? -15.238 -5.191 0.972 1.00 91.00 127 PRO A N 1
ATOM 1018 C CA . PRO A 1 127 ? -15.908 -6.278 0.283 1.00 91.00 127 PRO A CA 1
ATOM 1019 C C . PRO A 1 127 ? -14.886 -7.133 -0.473 1.00 91.00 127 PRO A C 1
ATOM 1021 O O . PRO A 1 127 ? -13.882 -6.630 -0.978 1.00 91.00 127 PRO A O 1
ATOM 1024 N N . VAL A 1 128 ? -15.188 -8.423 -0.595 1.00 90.38 128 VAL A N 1
ATOM 1025 C CA . VAL A 1 128 ? -14.499 -9.329 -1.520 1.00 90.38 128 VAL A CA 1
ATOM 1026 C C . VAL A 1 128 ? -14.734 -8.818 -2.947 1.00 90.38 128 VAL A C 1
ATOM 1028 O O . VAL A 1 128 ? -15.878 -8.654 -3.373 1.00 90.38 128 VAL A O 1
ATOM 1031 N N . GLN A 1 129 ? -13.653 -8.555 -3.669 1.00 86.62 129 GLN A N 1
ATOM 1032 C CA . GLN A 1 129 ? -13.619 -8.106 -5.057 1.00 86.62 129 GLN A CA 1
ATOM 1033 C C . GLN A 1 129 ? -13.399 -9.310 -5.972 1.00 86.62 129 GLN A C 1
ATOM 1035 O O . GLN A 1 129 ? -12.500 -10.106 -5.742 1.00 86.62 129 GLN A O 1
ATOM 1040 N N . ASN A 1 130 ? -14.225 -9.446 -7.007 1.00 74.81 130 ASN A N 1
ATOM 1041 C CA . ASN A 1 130 ? -14.056 -10.431 -8.086 1.00 74.81 130 ASN A CA 1
ATOM 1042 C C . ASN A 1 130 ? -14.673 -9.884 -9.389 1.00 74.81 130 ASN A C 1
ATOM 1044 O O . ASN A 1 130 ? -15.259 -10.634 -10.178 1.00 74.81 130 ASN A O 1
ATOM 1048 N N . SER A 1 131 ? -14.675 -8.556 -9.548 1.00 75.56 131 SER A N 1
ATOM 1049 C CA . SER A 1 131 ? -15.390 -7.890 -10.641 1.00 75.56 131 SER A CA 1
ATOM 1050 C C . SER A 1 131 ? -14.650 -8.106 -11.957 1.00 75.56 131 SER A C 1
ATOM 1052 O O . SER A 1 131 ? -15.268 -8.389 -12.984 1.00 75.56 131 SER A O 1
ATOM 1054 N N . MET A 1 132 ? -13.320 -8.028 -11.901 1.00 75.31 132 MET A N 1
ATOM 1055 C CA . MET A 1 132 ? -12.426 -8.329 -13.012 1.00 75.31 132 MET A CA 1
ATOM 1056 C C . MET A 1 132 ? -12.127 -9.833 -13.010 1.00 75.31 132 MET A C 1
ATOM 1058 O O . MET A 1 132 ? -11.752 -10.389 -11.989 1.00 75.31 132 MET A O 1
ATOM 1062 N N . LYS A 1 133 ? -12.321 -10.524 -14.139 1.00 71.06 133 LYS A N 1
ATOM 1063 C CA . LYS A 1 133 ? -12.035 -11.974 -14.271 1.00 71.06 133 LYS A CA 1
ATOM 1064 C C . LYS A 1 133 ? -10.847 -12.261 -15.181 1.00 71.06 133 LYS A C 1
ATOM 1066 O O . LYS A 1 133 ? -10.701 -13.366 -15.701 1.00 71.06 133 LYS A O 1
ATOM 1071 N N . GLU A 1 134 ? -10.047 -11.242 -15.453 1.00 70.75 134 GLU A N 1
ATOM 1072 C CA . GLU A 1 134 ? -8.929 -11.372 -16.370 1.00 70.75 134 GLU A CA 1
ATOM 1073 C C . GLU A 1 134 ? -7.830 -12.215 -15.716 1.00 70.75 134 GLU A C 1
ATOM 1075 O O . GLU A 1 134 ? -7.428 -11.931 -14.585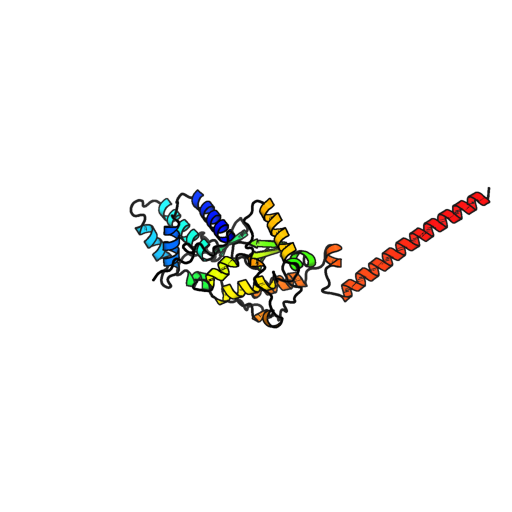 1.00 70.75 134 GLU A O 1
ATOM 1080 N N . PRO A 1 135 ? -7.329 -13.260 -16.398 1.00 70.56 135 PRO A N 1
ATOM 1081 C CA . PRO A 1 135 ? -6.224 -14.046 -15.882 1.00 70.56 135 PRO A CA 1
ATOM 1082 C C . PRO A 1 135 ? -4.954 -13.190 -15.904 1.00 70.56 135 PRO A C 1
ATOM 1084 O O . PRO A 1 135 ? -4.240 -13.110 -16.904 1.00 70.56 135 PRO A O 1
ATOM 1087 N N . VAL A 1 136 ? -4.674 -12.537 -14.779 1.00 83.06 136 VAL A N 1
ATOM 1088 C CA . VAL A 1 136 ? -3.503 -11.683 -14.598 1.00 83.06 136 VAL A CA 1
ATOM 1089 C C . VAL A 1 136 ? -2.388 -12.474 -13.923 1.00 83.06 136 VAL A C 1
ATOM 1091 O O . VAL A 1 136 ? -2.524 -12.984 -12.809 1.00 83.06 136 VAL A O 1
ATOM 1094 N N . LYS A 1 137 ? -1.237 -12.559 -14.594 1.00 84.44 137 LYS A N 1
ATOM 1095 C CA . LYS A 1 137 ? -0.050 -13.223 -14.053 1.00 84.44 137 LYS A CA 1
ATOM 1096 C C . LYS A 1 137 ? 0.851 -12.212 -13.351 1.00 84.44 137 LYS A C 1
ATOM 1098 O O . LYS A 1 137 ? 1.434 -11.343 -13.994 1.00 84.44 137 LYS A O 1
ATOM 1103 N N . LEU A 1 138 ? 1.031 -12.362 -12.041 1.00 91.69 138 LEU A N 1
ATOM 1104 C CA . LEU A 1 138 ? 1.884 -11.478 -11.243 1.00 91.69 138 LEU A CA 1
ATOM 1105 C C . LEU A 1 138 ? 3.332 -11.996 -11.264 1.00 91.69 138 LEU A C 1
ATOM 1107 O O . LEU A 1 138 ? 3.788 -12.761 -10.414 1.00 91.69 138 LEU A O 1
ATOM 1111 N N . GLU A 1 139 ? 4.068 -11.648 -12.317 1.00 90.69 139 GLU A N 1
ATOM 1112 C CA . GLU A 1 139 ? 5.439 -12.126 -12.528 1.00 90.69 139 GLU A CA 1
ATOM 1113 C C . GLU A 1 139 ? 6.427 -11.530 -11.517 1.00 90.69 139 GLU A C 1
ATOM 1115 O O . GLU A 1 139 ? 6.175 -10.504 -10.904 1.00 90.69 139 GLU A O 1
ATOM 1120 N N . ARG A 1 140 ? 7.628 -12.114 -11.375 1.00 89.44 140 ARG A N 1
ATOM 1121 C CA . ARG A 1 140 ? 8.614 -11.640 -10.371 1.00 89.44 140 ARG A CA 1
ATOM 1122 C C . ARG A 1 140 ? 9.065 -10.196 -10.605 1.00 89.44 140 ARG A C 1
ATOM 1124 O O . ARG A 1 140 ? 9.492 -9.509 -9.687 1.00 89.44 140 ARG A O 1
ATOM 1131 N N . ILE A 1 141 ? 8.999 -9.751 -11.857 1.00 90.25 141 ILE A N 1
ATOM 1132 C CA . ILE A 1 141 ? 9.353 -8.384 -12.223 1.00 90.25 141 ILE A CA 1
ATOM 1133 C C . ILE A 1 141 ? 8.319 -7.364 -11.722 1.00 90.25 141 ILE A C 1
ATOM 1135 O O . ILE A 1 141 ? 8.667 -6.192 -11.602 1.00 90.25 141 ILE A O 1
ATOM 1139 N N . PHE A 1 142 ? 7.096 -7.792 -11.397 1.00 93.75 142 PHE A N 1
ATOM 1140 C CA . PHE A 1 142 ? 6.058 -6.956 -10.810 1.00 93.75 142 PHE A CA 1
ATOM 1141 C C . PHE A 1 142 ? 6.300 -6.803 -9.302 1.00 93.75 142 PHE A C 1
ATOM 1143 O O . PHE A 1 142 ? 5.864 -7.619 -8.498 1.00 93.75 142 PHE A O 1
ATOM 1150 N N . ASN A 1 143 ? 7.057 -5.769 -8.934 1.00 94.75 143 ASN A N 1
ATOM 1151 C CA . ASN A 1 143 ? 7.348 -5.392 -7.551 1.00 94.75 143 ASN A CA 1
ATOM 1152 C C . ASN A 1 143 ? 7.481 -3.866 -7.425 1.00 94.75 143 ASN A C 1
ATOM 1154 O O . ASN A 1 143 ? 7.704 -3.180 -8.426 1.00 94.75 143 ASN A O 1
ATOM 1158 N N . ALA A 1 144 ? 7.394 -3.326 -6.207 1.00 95.62 144 ALA A N 1
ATOM 1159 C CA . ALA A 1 144 ? 7.357 -1.886 -5.931 1.00 95.62 144 ALA A CA 1
ATOM 1160 C C . ALA A 1 144 ? 8.553 -1.122 -6.518 1.00 95.62 144 ALA A C 1
ATOM 1162 O O . ALA A 1 144 ? 8.410 -0.066 -7.132 1.00 95.62 144 ALA A O 1
ATOM 1163 N N . ARG A 1 145 ? 9.751 -1.702 -6.420 1.00 94.44 145 ARG A N 1
ATOM 1164 C CA . ARG A 1 145 ? 10.973 -1.129 -6.996 1.00 94.44 145 ARG A CA 1
ATOM 1165 C C . ARG A 1 145 ? 10.892 -1.008 -8.519 1.00 94.44 145 ARG A C 1
ATOM 1167 O O . ARG A 1 145 ? 11.430 -0.058 -9.091 1.00 94.44 145 ARG A O 1
ATOM 1174 N N . ASN A 1 146 ? 10.282 -1.980 -9.188 1.00 93.25 146 ASN A N 1
ATOM 1175 C CA . ASN A 1 146 ? 10.123 -1.983 -10.637 1.00 93.25 146 ASN A CA 1
ATOM 1176 C C . ASN A 1 146 ? 8.920 -1.160 -11.105 1.00 93.25 146 ASN A C 1
ATOM 1178 O O . ASN A 1 146 ? 9.000 -0.613 -12.203 1.00 93.25 146 ASN A O 1
ATOM 1182 N N . LEU A 1 147 ? 7.883 -0.984 -10.280 1.00 94.56 147 LEU A N 1
ATOM 1183 C CA . LEU A 1 147 ? 6.828 0.005 -10.532 1.00 94.56 147 LEU A CA 1
ATOM 1184 C C . LEU A 1 147 ? 7.454 1.388 -10.770 1.00 94.56 147 LEU A C 1
ATOM 1186 O O . LEU A 1 147 ? 7.234 1.994 -11.815 1.00 94.56 147 LEU A O 1
ATOM 1190 N N . GLU A 1 148 ? 8.369 1.821 -9.899 1.00 93.25 148 GLU A N 1
ATOM 1191 C CA . GLU A 1 148 ? 9.060 3.103 -10.090 1.00 93.25 148 GLU A CA 1
ATOM 1192 C C . GLU A 1 148 ? 10.059 3.081 -11.251 1.00 93.25 148 GLU A C 1
ATOM 1194 O O . GLU A 1 148 ? 10.164 4.020 -12.043 1.00 93.25 148 GLU A O 1
ATOM 1199 N N . ARG A 1 149 ? 10.873 2.024 -11.337 1.00 90.69 149 ARG A N 1
ATOM 1200 C CA . ARG A 1 149 ? 12.027 2.008 -12.250 1.00 90.69 149 ARG A CA 1
ATOM 1201 C C . ARG A 1 149 ? 11.678 1.709 -13.694 1.00 90.69 149 ARG A C 1
ATOM 1203 O O . ARG A 1 149 ? 12.447 2.126 -14.560 1.00 90.69 149 ARG A O 1
ATOM 1210 N N . ILE A 1 150 ? 10.628 0.931 -13.921 1.00 89.38 150 ILE A N 1
ATOM 1211 C CA . ILE A 1 150 ? 10.215 0.459 -15.240 1.00 89.38 150 ILE A CA 1
ATOM 1212 C C . ILE A 1 150 ? 8.967 1.224 -15.663 1.00 89.38 150 ILE A C 1
ATOM 1214 O O . ILE A 1 150 ? 9.020 1.921 -16.669 1.00 89.38 150 ILE A O 1
ATOM 1218 N N . ALA A 1 151 ? 7.902 1.167 -14.859 1.00 89.75 151 ALA A N 1
ATOM 1219 C CA . ALA A 1 151 ? 6.629 1.796 -15.206 1.00 89.75 151 ALA A CA 1
ATOM 1220 C C . ALA A 1 151 ? 6.571 3.302 -14.889 1.00 89.75 151 ALA A C 1
ATOM 1222 O O . ALA A 1 151 ? 5.706 4.009 -15.392 1.00 89.75 151 ALA A O 1
ATOM 1223 N N . GLY A 1 152 ? 7.506 3.825 -14.087 1.00 90.44 152 GLY A N 1
ATOM 1224 C CA . GLY A 1 152 ? 7.498 5.235 -13.692 1.00 90.44 152 GLY A CA 1
ATOM 1225 C C . GLY A 1 152 ? 6.377 5.597 -12.714 1.00 90.44 152 GLY A C 1
ATOM 1226 O O . GLY A 1 152 ? 6.104 6.782 -12.546 1.00 90.44 152 GLY A O 1
ATOM 1227 N N . VAL A 1 153 ? 5.757 4.600 -12.077 1.00 94.62 153 VAL A N 1
ATOM 1228 C CA . VAL A 1 153 ? 4.718 4.778 -11.058 1.00 94.62 153 VAL A CA 1
ATOM 1229 C C . VAL A 1 153 ? 5.395 5.041 -9.716 1.00 94.62 153 VAL A C 1
ATOM 1231 O O . VAL A 1 153 ? 6.132 4.187 -9.231 1.00 94.62 153 VAL A O 1
ATOM 1234 N N . GLU A 1 154 ? 5.168 6.209 -9.117 1.00 95.38 154 GLU A N 1
ATOM 1235 C CA . GLU A 1 154 ? 5.697 6.581 -7.800 1.00 95.38 154 GLU A CA 1
ATOM 1236 C C . GLU A 1 154 ? 5.078 5.713 -6.698 1.00 95.38 154 GLU A C 1
ATOM 1238 O O . GLU A 1 154 ? 3.856 5.605 -6.592 1.00 95.38 154 GLU A O 1
ATOM 1243 N N . VAL A 1 155 ? 5.908 5.145 -5.820 1.00 96.56 155 VAL A N 1
ATOM 1244 C CA . VAL A 1 155 ? 5.407 4.438 -4.637 1.00 96.56 155 VAL A CA 1
ATOM 1245 C C . VAL A 1 155 ? 5.266 5.413 -3.472 1.00 96.56 155 VAL A C 1
ATOM 1247 O O . VAL A 1 155 ? 6.252 5.964 -2.970 1.00 96.56 155 VAL A O 1
ATOM 1250 N N . ARG A 1 156 ? 4.030 5.587 -2.999 1.00 95.38 156 ARG A N 1
ATOM 1251 C CA . ARG A 1 156 ? 3.691 6.404 -1.832 1.00 95.38 156 ARG A CA 1
ATOM 1252 C C . ARG A 1 156 ? 3.313 5.521 -0.656 1.00 95.38 156 ARG A C 1
ATOM 1254 O O . ARG A 1 156 ? 2.442 4.669 -0.746 1.00 95.38 156 ARG A O 1
ATOM 1261 N N . TRP A 1 157 ? 3.954 5.753 0.477 1.00 95.19 157 TRP A N 1
ATOM 1262 C CA . TRP A 1 157 ? 3.669 5.015 1.701 1.00 95.19 157 TRP A CA 1
ATOM 1263 C C . TRP A 1 157 ? 2.465 5.617 2.415 1.00 95.19 157 TRP A C 1
ATOM 1265 O O . TRP A 1 157 ? 2.420 6.833 2.622 1.00 95.19 157 TRP A O 1
ATOM 1275 N N . THR A 1 158 ? 1.506 4.772 2.790 1.00 93.62 158 THR A N 1
ATOM 1276 C CA . THR A 1 158 ? 0.295 5.192 3.500 1.00 93.62 158 THR A CA 1
ATOM 1277 C C . THR A 1 158 ? 0.149 4.461 4.831 1.00 93.62 158 THR A C 1
ATOM 1279 O O . THR A 1 158 ? 0.487 3.286 4.955 1.00 93.62 158 THR A O 1
ATOM 1282 N N . SER A 1 159 ? -0.375 5.165 5.832 1.00 92.25 159 SER A N 1
ATOM 1283 C CA . SER A 1 159 ? -0.854 4.573 7.084 1.00 92.25 159 SER A CA 1
ATOM 1284 C C . SER A 1 159 ? -2.336 4.217 7.031 1.00 92.25 159 SER A C 1
ATOM 1286 O O . SER A 1 159 ? -2.870 3.730 8.019 1.00 92.25 159 SER A O 1
ATOM 1288 N N . ASN A 1 160 ? -3.001 4.474 5.902 1.00 92.75 160 ASN A N 1
ATOM 1289 C CA . ASN A 1 160 ? -4.408 4.185 5.702 1.00 92.75 160 ASN A CA 1
ATOM 1290 C C . ASN A 1 160 ? -4.588 2.835 5.000 1.00 92.75 160 ASN A C 1
ATOM 1292 O O . ASN A 1 160 ? -4.296 2.713 3.808 1.00 92.75 160 ASN A O 1
ATOM 1296 N N . LEU A 1 161 ? -5.100 1.832 5.714 1.00 95.06 161 LEU A N 1
ATOM 1297 C CA . LEU A 1 161 ? -5.325 0.498 5.153 1.00 95.06 161 LEU A CA 1
ATOM 1298 C C . LEU A 1 161 ? -6.302 0.533 3.966 1.00 95.06 161 LEU A C 1
ATOM 1300 O O . LEU A 1 161 ? -6.085 -0.148 2.967 1.00 95.06 161 LEU A O 1
ATOM 1304 N N . ALA A 1 162 ? -7.333 1.384 4.011 1.00 94.00 162 ALA A N 1
ATOM 1305 C CA . ALA A 1 162 ? -8.323 1.505 2.937 1.00 94.00 162 ALA A CA 1
ATOM 1306 C C . ALA A 1 162 ? -7.742 2.065 1.626 1.00 94.00 162 ALA A C 1
ATOM 1308 O O . ALA A 1 162 ? -8.361 1.932 0.564 1.00 94.00 162 ALA A O 1
ATOM 1309 N N . ASP A 1 163 ? -6.556 2.665 1.686 1.00 94.75 163 ASP A N 1
ATOM 1310 C CA . ASP A 1 163 ? -5.822 3.220 0.552 1.00 94.75 163 ASP A CA 1
ATOM 1311 C C . ASP A 1 163 ? -4.765 2.251 -0.016 1.00 94.75 163 ASP A C 1
ATOM 1313 O O . ASP A 1 163 ? -4.120 2.563 -1.013 1.00 94.75 163 ASP A O 1
ATOM 1317 N N . HIS A 1 164 ? -4.604 1.050 0.552 1.00 97.19 164 HIS A N 1
ATOM 1318 C CA . HIS A 1 164 ? -3.653 0.060 0.039 1.00 97.19 164 HIS A CA 1
ATOM 1319 C C . HIS A 1 164 ? -3.931 -0.292 -1.441 1.00 97.19 164 HIS A C 1
ATOM 1321 O O . HIS A 1 164 ? -5.054 -0.620 -1.823 1.00 97.19 164 HIS A O 1
ATOM 1327 N N . LEU A 1 165 ? -2.903 -0.193 -2.286 1.00 97.00 165 LEU A N 1
ATOM 1328 C CA . LEU A 1 165 ? -2.918 -0.337 -3.751 1.00 97.00 165 LEU A CA 1
ATOM 1329 C C . LEU A 1 165 ? -3.799 0.661 -4.503 1.00 97.00 165 LEU A C 1
ATOM 1331 O O . LEU A 1 165 ? -4.175 0.425 -5.650 1.00 97.00 165 LEU A O 1
ATOM 1335 N N . ARG A 1 166 ? -4.156 1.784 -3.882 1.00 94.44 166 ARG A N 1
ATOM 1336 C CA . ARG A 1 166 ? -4.937 2.810 -4.565 1.00 94.44 166 ARG A CA 1
ATOM 1337 C C . ARG A 1 166 ? -4.055 3.583 -5.548 1.00 94.44 166 ARG A C 1
ATOM 1339 O O . ARG A 1 166 ? -3.040 4.152 -5.148 1.00 94.44 166 ARG A O 1
ATOM 1346 N N . MET A 1 167 ? -4.475 3.638 -6.811 1.00 94.50 167 MET A N 1
ATOM 1347 C CA . MET A 1 167 ? -3.858 4.497 -7.826 1.00 94.50 167 MET A CA 1
ATOM 1348 C C . MET A 1 167 ? -4.248 5.967 -7.615 1.00 94.50 167 MET A C 1
ATOM 1350 O O . MET A 1 167 ? -5.376 6.276 -7.215 1.00 94.50 167 MET A O 1
ATOM 1354 N N . ARG A 1 168 ? -3.305 6.877 -7.872 1.00 92.25 168 ARG A N 1
ATOM 1355 C CA . ARG A 1 168 ? -3.449 8.336 -7.777 1.00 92.25 168 ARG A CA 1
ATOM 1356 C C . ARG A 1 168 ? -2.742 9.042 -8.931 1.00 92.25 168 ARG A C 1
ATOM 1358 O O . ARG A 1 168 ? -1.869 8.473 -9.582 1.00 92.25 168 ARG A O 1
ATOM 1365 N N . ASP A 1 169 ? -3.092 10.316 -9.103 1.00 89.75 169 ASP A N 1
ATOM 1366 C CA . ASP A 1 169 ? -2.467 11.251 -10.044 1.00 89.75 169 ASP A CA 1
ATOM 1367 C C . ASP A 1 169 ? -2.472 10.746 -11.495 1.00 89.75 169 ASP A C 1
ATOM 1369 O O . ASP A 1 169 ? -1.441 10.775 -12.168 1.00 89.75 169 ASP A O 1
ATOM 1373 N N . ASP A 1 170 ? -3.630 10.274 -11.967 1.00 88.62 170 ASP A N 1
ATOM 1374 C CA . ASP A 1 170 ? -3.806 9.674 -13.299 1.00 88.62 170 ASP A CA 1
ATOM 1375 C C . ASP A 1 170 ? -2.830 8.507 -13.527 1.00 88.62 170 ASP A C 1
ATOM 1377 O O . ASP A 1 170 ? -1.991 8.533 -14.429 1.00 88.62 170 ASP A O 1
ATOM 1381 N N . ASP A 1 171 ? -2.893 7.520 -12.630 1.00 91.25 171 ASP A N 1
ATOM 1382 C CA . ASP A 1 171 ? -2.078 6.299 -12.622 1.00 91.25 171 ASP A CA 1
ATOM 1383 C C . ASP A 1 171 ? -0.559 6.503 -12.478 1.00 91.25 171 ASP A C 1
ATOM 1385 O O . ASP A 1 171 ? 0.240 5.595 -12.719 1.00 91.25 171 ASP A O 1
ATOM 1389 N N . LYS A 1 172 ? -0.126 7.683 -12.019 1.00 92.94 172 LYS A N 1
ATOM 1390 C CA . LYS A 1 172 ? 1.300 8.000 -11.811 1.00 92.94 172 LYS A CA 1
ATOM 1391 C C . LYS A 1 172 ? 1.820 7.633 -10.432 1.00 92.94 172 LYS A C 1
ATOM 1393 O O . LYS A 1 172 ? 3.035 7.621 -10.248 1.00 92.94 172 LYS A O 1
ATOM 1398 N N . ALA A 1 173 ? 0.951 7.369 -9.464 1.00 95.62 173 ALA A N 1
ATOM 1399 C CA . ALA A 1 173 ? 1.357 6.979 -8.122 1.00 95.62 173 ALA A CA 1
ATOM 1400 C C . ALA A 1 173 ? 0.467 5.866 -7.572 1.00 95.62 173 ALA A C 1
ATOM 1402 O O . ALA A 1 173 ? -0.731 5.834 -7.839 1.00 95.62 173 ALA A O 1
ATOM 1403 N N . VAL A 1 174 ? 1.048 4.988 -6.759 1.00 97.50 174 VAL A N 1
ATOM 1404 C CA . VAL A 1 174 ? 0.324 3.952 -6.018 1.00 97.50 174 VAL A CA 1
ATOM 1405 C C . VAL A 1 174 ? 0.581 4.102 -4.527 1.00 97.50 174 VAL A C 1
ATOM 1407 O O . VAL A 1 174 ? 1.715 4.340 -4.101 1.00 97.50 174 VAL A O 1
ATOM 1410 N N . GLU A 1 175 ? -0.465 3.952 -3.722 1.00 97.12 175 GLU A N 1
ATOM 1411 C CA . GLU A 1 175 ? -0.341 3.926 -2.270 1.00 97.12 175 GLU A CA 1
ATOM 1412 C C . GLU A 1 175 ? -0.129 2.511 -1.738 1.00 97.12 175 GLU A C 1
ATOM 1414 O O . GLU A 1 175 ? -0.900 1.603 -2.020 1.00 97.12 175 GLU A O 1
ATOM 1419 N N . ILE A 1 176 ? 0.919 2.312 -0.942 1.00 97.69 176 ILE A N 1
ATOM 1420 C CA . ILE A 1 176 ? 1.244 1.029 -0.319 1.00 97.69 176 ILE A CA 1
ATOM 1421 C C . ILE A 1 176 ? 1.188 1.199 1.196 1.00 97.69 176 ILE A C 1
ATOM 1423 O O . ILE A 1 176 ? 1.988 1.922 1.797 1.00 97.69 176 ILE A O 1
ATOM 1427 N N . PHE A 1 177 ? 0.207 0.539 1.810 1.00 96.88 177 PHE A N 1
ATOM 1428 C CA . PHE A 1 177 ? 0.138 0.377 3.262 1.00 96.88 177 PHE A CA 1
ATOM 1429 C C . PHE A 1 177 ? 1.291 -0.497 3.754 1.00 96.88 177 PHE A C 1
ATOM 1431 O O . PHE A 1 177 ? 1.475 -1.572 3.202 1.00 96.88 177 PHE A O 1
ATOM 1438 N N . HIS A 1 178 ? 2.049 -0.062 4.763 1.00 94.88 178 HIS A N 1
ATOM 1439 C CA . HIS A 1 178 ? 3.307 -0.724 5.145 1.00 94.88 178 HIS A CA 1
ATOM 1440 C C . HIS A 1 178 ? 3.353 -1.306 6.564 1.00 94.88 178 HIS A C 1
ATOM 1442 O O . HIS A 1 178 ? 4.321 -1.987 6.882 1.00 94.88 178 HIS A O 1
ATOM 1448 N N . TYR A 1 179 ? 2.364 -1.058 7.428 1.00 94.19 179 TYR A N 1
ATOM 1449 C CA . TYR A 1 179 ? 2.417 -1.457 8.844 1.00 94.19 179 TYR A CA 1
ATOM 1450 C C . TYR A 1 179 ? 2.190 -2.966 9.034 1.00 94.19 179 TYR A C 1
ATOM 1452 O O . TYR A 1 179 ? 1.126 -3.420 9.452 1.00 94.19 179 TYR A O 1
ATOM 1460 N N . THR A 1 180 ? 3.214 -3.755 8.723 1.00 92.44 180 THR A N 1
ATOM 1461 C CA . THR A 1 180 ? 3.233 -5.219 8.851 1.00 92.44 180 THR A CA 1
ATOM 1462 C C . THR A 1 180 ? 3.110 -5.661 10.297 1.00 92.44 180 THR A C 1
ATOM 1464 O O . THR A 1 180 ? 2.426 -6.635 10.590 1.00 92.44 180 THR A O 1
ATOM 1467 N N . THR A 1 181 ? 3.717 -4.915 11.213 1.00 90.06 181 THR A N 1
ATOM 1468 C CA . THR A 1 181 ? 3.580 -5.112 12.653 1.00 90.06 181 THR A CA 1
ATOM 1469 C C . THR A 1 181 ? 2.118 -5.054 13.079 1.00 90.06 181 THR A C 1
ATOM 1471 O O . THR A 1 181 ? 1.646 -5.942 13.783 1.00 90.06 181 THR A O 1
ATOM 1474 N N . PHE A 1 182 ? 1.382 -4.039 12.612 1.00 91.00 182 PHE A N 1
ATOM 1475 C CA . PHE A 1 182 ? -0.046 -3.916 12.890 1.00 91.00 182 PHE A CA 1
ATOM 1476 C C . PHE A 1 182 ? -0.819 -5.111 12.327 1.00 91.00 182 PHE A C 1
ATOM 1478 O O . PHE A 1 182 ? -1.609 -5.708 13.047 1.00 91.00 182 PHE A O 1
ATOM 1485 N N . LEU A 1 183 ? -0.552 -5.509 11.080 1.00 92.31 183 LEU A N 1
ATOM 1486 C CA . LEU A 1 183 ? -1.216 -6.662 10.463 1.00 92.31 183 LEU A CA 1
ATOM 1487 C C . LEU A 1 183 ? -0.958 -7.957 11.245 1.00 92.31 183 LEU A C 1
ATOM 1489 O O . LEU A 1 183 ? -1.906 -8.678 11.529 1.00 92.31 183 LEU A O 1
ATOM 1493 N N . LYS A 1 184 ? 0.287 -8.217 11.662 1.00 89.69 184 LYS A N 1
ATOM 1494 C CA . LYS A 1 184 ? 0.645 -9.385 12.487 1.00 89.69 184 LYS A CA 1
ATOM 1495 C C . LYS A 1 184 ? -0.110 -9.396 13.820 1.00 89.69 184 LYS A C 1
ATOM 1497 O O . LYS A 1 184 ? -0.622 -10.433 14.216 1.00 89.69 184 LYS A O 1
ATOM 1502 N N . LEU A 1 185 ? -0.263 -8.242 14.475 1.00 86.31 185 LEU A N 1
ATOM 1503 C CA . LEU A 1 185 ? -1.064 -8.126 15.704 1.00 86.31 185 LEU A CA 1
ATOM 1504 C C . LEU A 1 185 ? -2.562 -8.394 15.472 1.00 86.31 185 LEU A C 1
ATOM 1506 O O . LEU A 1 185 ? -3.258 -8.822 16.388 1.00 86.31 185 LEU A O 1
ATOM 1510 N N . GLN A 1 186 ? -3.068 -8.142 14.263 1.00 86.75 186 GLN A N 1
ATOM 1511 C CA . GLN A 1 186 ? -4.469 -8.364 13.895 1.00 86.75 186 GLN A CA 1
ATOM 1512 C C . GLN A 1 186 ? -4.758 -9.820 13.466 1.00 86.75 186 GLN A C 1
ATOM 1514 O O . GLN A 1 186 ? -5.911 -10.133 13.169 1.00 86.75 186 GLN A O 1
ATOM 1519 N N . GLN A 1 187 ? -3.759 -10.713 13.424 1.00 84.12 187 GLN A N 1
ATOM 1520 C CA . GLN A 1 187 ? -3.965 -12.124 13.061 1.00 84.12 187 GLN A CA 1
ATOM 1521 C C . GLN A 1 187 ? -4.578 -12.959 14.195 1.00 84.12 187 GLN A C 1
ATOM 1523 O O . GLN A 1 187 ? -5.337 -13.882 13.908 1.00 84.12 187 GLN A O 1
ATOM 1528 N N . ASP A 1 188 ? -4.285 -12.630 15.459 1.00 73.06 188 ASP A N 1
ATOM 1529 C CA . ASP A 1 188 ? -4.635 -13.496 16.593 1.00 73.06 188 ASP A CA 1
ATOM 1530 C C . ASP A 1 188 ? -6.080 -13.308 17.093 1.00 73.06 188 ASP A C 1
ATOM 1532 O O . ASP A 1 188 ? -6.753 -14.295 17.352 1.00 73.06 188 ASP A O 1
ATOM 1536 N N . GLU A 1 189 ? -6.589 -12.075 17.203 1.00 65.44 189 GLU A N 1
ATOM 1537 C CA . GLU A 1 189 ? -7.978 -11.772 17.610 1.00 65.44 189 GLU A CA 1
ATOM 1538 C C . GLU A 1 189 ? -8.330 -10.335 17.191 1.00 65.44 189 GLU A C 1
ATOM 1540 O O . GLU A 1 189 ? -7.997 -9.371 17.891 1.00 65.44 189 GLU A O 1
ATOM 1545 N N . SER A 1 190 ? -8.965 -10.151 16.030 1.00 76.44 190 SER A N 1
ATOM 1546 C CA . SER A 1 190 ? -9.191 -8.808 15.497 1.00 76.44 190 SER A CA 1
ATOM 1547 C C . SER A 1 190 ? -10.517 -8.615 14.774 1.00 76.44 190 SER A C 1
ATOM 1549 O O . SER A 1 190 ? -11.192 -9.564 14.381 1.00 76.44 190 SER A O 1
ATOM 1551 N N . ILE A 1 191 ? -10.906 -7.346 14.633 1.00 85.94 191 ILE A N 1
ATOM 1552 C CA . ILE A 1 191 ? -12.143 -6.957 13.951 1.00 85.94 191 ILE A CA 1
ATOM 1553 C C . ILE A 1 191 ? -12.006 -6.986 12.425 1.00 85.94 191 ILE A C 1
ATOM 1555 O O . ILE A 1 191 ? -13.007 -6.974 11.705 1.00 85.94 191 ILE A O 1
ATOM 1559 N N . LEU A 1 192 ? -10.767 -6.994 11.925 1.00 89.44 192 LEU A N 1
ATOM 1560 C CA . LEU A 1 192 ? -10.486 -7.136 10.508 1.00 89.44 192 LEU A CA 1
ATOM 1561 C C . LEU A 1 192 ? -10.637 -8.614 10.115 1.00 89.44 192 LEU A C 1
ATOM 1563 O O . LEU A 1 192 ? -10.185 -9.493 10.849 1.00 89.44 192 LEU A O 1
ATOM 1567 N N . PRO A 1 193 ? -11.237 -8.927 8.952 1.00 91.44 193 PRO A N 1
ATOM 1568 C CA . PRO A 1 193 ? -11.279 -10.293 8.457 1.00 91.44 193 PRO A CA 1
ATOM 1569 C C . PRO A 1 193 ? -9.859 -10.850 8.343 1.00 91.44 193 PRO A C 1
ATOM 1571 O O . PRO A 1 193 ? -9.014 -10.235 7.693 1.00 91.44 193 PRO A O 1
ATOM 1574 N N . SER A 1 194 ? -9.601 -12.026 8.918 1.00 91.56 194 SER A N 1
ATOM 1575 C CA . SER A 1 194 ? -8.277 -12.666 8.857 1.00 91.56 194 SER A CA 1
ATOM 1576 C C . SER A 1 194 ? -7.774 -12.799 7.418 1.00 91.56 194 SER A C 1
ATOM 1578 O O . SER A 1 194 ? -6.635 -12.459 7.117 1.00 91.56 194 SER A O 1
ATOM 1580 N N . LEU A 1 195 ? -8.670 -13.155 6.494 1.00 92.38 195 LEU A N 1
ATOM 1581 C CA . LEU A 1 195 ? -8.365 -13.245 5.067 1.00 92.38 195 LEU A CA 1
ATOM 1582 C C . LEU A 1 195 ? -7.904 -11.909 4.456 1.00 92.38 195 LEU A C 1
ATOM 1584 O O . LEU A 1 195 ? -7.022 -11.921 3.603 1.00 92.38 195 LEU A O 1
ATOM 1588 N N . LEU A 1 196 ? -8.451 -10.767 4.894 1.00 94.62 196 LEU A N 1
ATOM 1589 C CA . LEU A 1 196 ? -8.007 -9.436 4.457 1.00 94.62 196 LEU A CA 1
ATOM 1590 C C . LEU A 1 196 ? -6.598 -9.135 4.977 1.00 94.62 196 LEU A C 1
ATOM 1592 O O . LEU A 1 196 ? -5.759 -8.623 4.235 1.00 94.62 196 LEU A O 1
ATOM 1596 N N . VAL A 1 197 ? -6.337 -9.449 6.247 1.00 95.00 197 VAL A N 1
ATOM 1597 C CA . VAL A 1 197 ? -5.027 -9.248 6.884 1.00 95.00 197 VAL A CA 1
ATOM 1598 C C . VAL A 1 197 ? -3.965 -10.089 6.177 1.00 95.00 197 VAL A C 1
ATOM 1600 O O . VAL A 1 197 ? -2.962 -9.548 5.707 1.00 95.00 197 VAL A O 1
ATOM 1603 N N . ASP A 1 198 ? -4.228 -11.384 6.005 1.00 94.50 198 A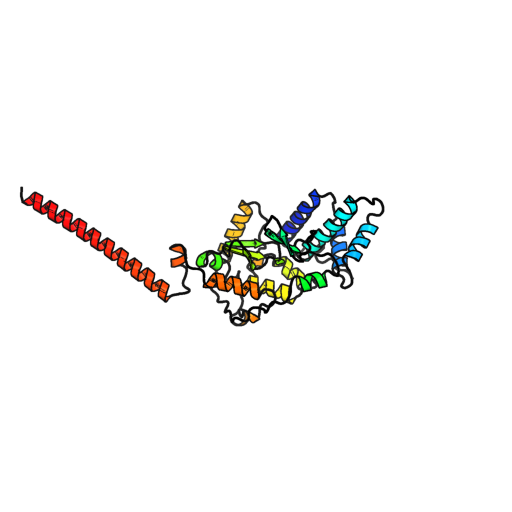SP A N 1
ATOM 1604 C CA . ASP A 1 198 ? -3.327 -12.324 5.338 1.00 94.50 198 ASP A CA 1
ATOM 1605 C C . ASP A 1 198 ? -3.099 -11.956 3.873 1.00 94.50 198 ASP A C 1
ATOM 1607 O O . ASP A 1 198 ? -1.994 -12.078 3.347 1.00 94.50 198 ASP A O 1
ATOM 1611 N N . GLU A 1 199 ? -4.137 -11.496 3.178 1.00 95.75 199 GLU A N 1
ATOM 1612 C CA . GLU A 1 199 ? -3.986 -11.003 1.817 1.00 95.75 199 GLU A CA 1
ATOM 1613 C C . GLU A 1 199 ? -3.128 -9.741 1.754 1.00 95.75 199 GLU A C 1
ATOM 1615 O O . GLU A 1 199 ? -2.260 -9.664 0.891 1.00 95.75 199 GLU A O 1
ATOM 1620 N N . THR A 1 200 ? -3.301 -8.799 2.682 1.00 96.88 200 THR A N 1
ATOM 1621 C CA . THR A 1 200 ? -2.479 -7.578 2.747 1.00 96.88 200 THR A CA 1
ATOM 1622 C C . THR A 1 200 ? -1.010 -7.900 3.053 1.00 96.88 200 THR A C 1
ATOM 1624 O O . THR A 1 200 ? -0.099 -7.289 2.502 1.00 96.88 200 THR A O 1
ATOM 1627 N N . LEU A 1 201 ? -0.741 -8.903 3.890 1.00 95.88 201 LEU A N 1
ATOM 1628 C CA . LEU A 1 201 ? 0.623 -9.399 4.107 1.00 95.88 201 LEU A CA 1
ATOM 1629 C C . LEU A 1 201 ? 1.198 -10.038 2.835 1.00 95.88 201 LEU A C 1
ATOM 1631 O O . LEU A 1 201 ? 2.352 -9.799 2.478 1.00 95.88 201 LEU A O 1
ATOM 1635 N N . ARG A 1 202 ? 0.390 -10.806 2.096 1.00 95.50 202 ARG A N 1
ATOM 1636 C CA . ARG A 1 202 ? 0.806 -11.405 0.819 1.00 95.50 202 ARG A CA 1
ATOM 1637 C C . ARG A 1 202 ? 1.025 -10.361 -0.276 1.00 95.50 202 ARG A C 1
ATOM 1639 O O . ARG A 1 202 ? 1.956 -10.521 -1.060 1.00 95.50 202 ARG A O 1
ATOM 1646 N N . THR A 1 203 ? 0.234 -9.288 -0.350 1.00 96.81 203 THR A N 1
ATOM 1647 C CA . THR A 1 203 ? 0.489 -8.189 -1.300 1.00 96.81 203 THR A CA 1
ATOM 1648 C C . THR A 1 203 ? 1.784 -7.458 -0.965 1.00 96.81 203 THR A C 1
ATOM 1650 O O . THR A 1 203 ? 2.514 -7.068 -1.879 1.00 96.81 203 THR A O 1
ATOM 1653 N N . LEU A 1 204 ? 2.134 -7.336 0.318 1.00 96.56 204 LEU A N 1
ATOM 1654 C CA . LEU A 1 204 ? 3.444 -6.832 0.724 1.00 96.56 204 LEU A CA 1
ATOM 1655 C C . LEU A 1 204 ? 4.569 -7.789 0.334 1.00 96.56 204 LEU A C 1
ATOM 1657 O O . LEU A 1 204 ? 5.524 -7.340 -0.285 1.00 96.56 204 LEU A O 1
ATOM 1661 N N . ALA A 1 205 ? 4.430 -9.097 0.555 1.00 94.88 205 ALA A N 1
ATOM 1662 C CA . ALA A 1 205 ? 5.403 -10.089 0.079 1.00 94.88 205 ALA A CA 1
ATOM 1663 C C . ALA A 1 205 ? 5.551 -10.103 -1.460 1.00 94.88 205 ALA A C 1
ATOM 1665 O O . ALA A 1 205 ? 6.622 -10.393 -1.995 1.00 94.88 205 ALA A O 1
ATOM 1666 N N . LEU A 1 206 ? 4.476 -9.783 -2.190 1.00 95.19 206 LEU A N 1
ATOM 1667 C CA . LEU A 1 206 ? 4.484 -9.644 -3.646 1.00 95.19 206 LEU A CA 1
ATOM 1668 C C . LEU A 1 206 ? 5.255 -8.396 -4.098 1.00 95.19 206 LEU A C 1
ATOM 1670 O O . LEU A 1 206 ? 6.055 -8.467 -5.031 1.00 95.19 206 LEU A O 1
ATOM 1674 N N . LEU A 1 207 ? 4.986 -7.247 -3.475 1.00 95.94 207 LEU A N 1
ATOM 1675 C CA . LEU A 1 207 ? 5.517 -5.952 -3.906 1.00 95.94 207 LEU A CA 1
ATOM 1676 C C . LEU A 1 207 ? 6.871 -5.614 -3.281 1.00 95.94 207 LEU A C 1
ATOM 1678 O O . LEU A 1 207 ? 7.647 -4.868 -3.883 1.00 95.94 207 LEU A O 1
ATOM 1682 N N . LEU A 1 208 ? 7.172 -6.175 -2.116 1.00 94.50 208 LEU A N 1
ATOM 1683 C CA . LEU A 1 208 ? 8.396 -5.989 -1.345 1.00 94.50 208 LEU A CA 1
ATOM 1684 C C . LEU A 1 208 ? 9.099 -7.333 -1.059 1.00 94.50 208 LEU A C 1
ATOM 1686 O O . LEU A 1 208 ? 9.383 -7.618 0.101 1.00 94.50 208 LEU A O 1
ATOM 1690 N N . PRO A 1 209 ? 9.396 -8.169 -2.077 1.00 90.69 209 PRO A N 1
ATOM 1691 C CA . PRO A 1 209 ? 10.079 -9.437 -1.859 1.00 90.69 209 PRO A CA 1
ATOM 1692 C C . PRO A 1 209 ? 11.452 -9.264 -1.201 1.00 90.69 209 PRO A C 1
ATOM 1694 O O . PRO A 1 209 ? 12.286 -8.464 -1.643 1.00 90.69 209 PRO A O 1
ATOM 1697 N N . GLU A 1 210 ? 11.697 -10.099 -0.196 1.00 84.81 210 GLU A N 1
ATOM 1698 C CA . GLU A 1 210 ? 12.865 -10.058 0.691 1.00 84.81 210 GLU A CA 1
ATOM 1699 C C . GLU A 1 210 ? 14.212 -10.117 -0.063 1.00 84.81 210 GLU A C 1
ATOM 1701 O O . GLU A 1 210 ? 15.158 -9.397 0.252 1.00 84.81 210 GLU A O 1
ATOM 1706 N N . HIS A 1 211 ? 14.308 -10.910 -1.135 1.00 75.50 211 HIS A N 1
ATOM 1707 C CA . HIS A 1 211 ? 15.588 -11.214 -1.793 1.00 75.50 211 HIS A CA 1
ATOM 1708 C C . HIS A 1 211 ? 15.935 -10.352 -3.034 1.00 75.50 211 HIS A C 1
ATOM 1710 O O . HIS A 1 211 ? 16.960 -10.582 -3.679 1.00 75.50 211 HIS A O 1
ATOM 1716 N N . ASP A 1 212 ? 15.135 -9.341 -3.403 1.00 68.00 212 ASP A N 1
ATOM 1717 C CA . ASP A 1 212 ? 15.187 -8.714 -4.747 1.00 68.00 212 ASP A CA 1
ATOM 1718 C C . ASP A 1 212 ? 15.909 -7.340 -4.839 1.00 68.00 212 ASP A C 1
ATOM 1720 O O . ASP A 1 212 ? 15.582 -6.476 -5.664 1.00 68.00 212 ASP A O 1
ATOM 1724 N N . ASN A 1 213 ? 16.961 -7.102 -4.038 1.00 80.69 213 ASN A N 1
ATOM 1725 C CA . ASN A 1 213 ? 17.605 -5.775 -3.882 1.00 80.69 213 ASN A CA 1
ATOM 1726 C C . ASN A 1 213 ? 16.598 -4.657 -3.526 1.00 80.69 213 ASN A C 1
ATOM 1728 O O . ASN A 1 213 ? 16.817 -3.477 -3.856 1.00 80.69 213 ASN A O 1
ATOM 1732 N N . ILE A 1 214 ? 15.473 -5.039 -2.923 1.00 88.12 214 ILE A N 1
ATOM 1733 C CA . ILE A 1 214 ? 14.416 -4.132 -2.491 1.00 88.12 214 ILE A CA 1
ATOM 1734 C C . ILE A 1 214 ? 14.825 -3.432 -1.215 1.00 88.12 214 ILE A C 1
ATOM 1736 O O . ILE A 1 214 ? 14.623 -2.231 -1.155 1.00 88.12 214 ILE A O 1
ATOM 1740 N N . GLU A 1 215 ? 15.515 -4.113 -0.303 1.00 87.88 215 GLU A N 1
ATOM 1741 C CA . GLU A 1 215 ? 16.097 -3.538 0.914 1.00 87.88 215 GLU A CA 1
ATOM 1742 C C . GLU A 1 215 ? 16.796 -2.193 0.635 1.00 87.88 215 GLU A C 1
ATOM 1744 O O . GLU A 1 215 ? 16.360 -1.150 1.104 1.00 87.88 215 GLU A O 1
ATOM 1749 N N . LYS A 1 216 ? 17.776 -2.155 -0.283 1.00 90.62 216 LYS A N 1
ATOM 1750 C CA . LYS A 1 216 ? 18.473 -0.904 -0.660 1.00 90.62 216 LYS A CA 1
ATOM 1751 C C . LYS A 1 216 ? 17.541 0.189 -1.198 1.00 90.62 216 LYS A C 1
ATOM 1753 O O . LYS A 1 216 ? 17.813 1.379 -1.039 1.00 90.62 216 LYS A O 1
ATOM 1758 N N . TRP A 1 217 ? 16.491 -0.192 -1.925 1.00 93.50 217 TRP A N 1
ATOM 1759 C CA . TRP A 1 217 ? 15.497 0.754 -2.438 1.00 93.50 217 TRP A CA 1
ATOM 1760 C C . TRP A 1 217 ? 14.568 1.246 -1.316 1.00 93.50 217 TRP A C 1
ATOM 1762 O O . TRP A 1 217 ? 14.295 2.443 -1.239 1.00 93.50 217 TRP A O 1
ATOM 1772 N N . PHE A 1 218 ? 14.178 0.355 -0.409 1.00 92.44 218 PHE A N 1
ATOM 1773 C CA . PHE A 1 218 ? 13.342 0.619 0.751 1.00 92.44 218 PHE A CA 1
ATOM 1774 C C . PHE A 1 218 ? 14.054 1.546 1.744 1.00 92.44 218 PHE A C 1
ATOM 1776 O O . PHE A 1 218 ? 13.525 2.610 2.059 1.00 92.44 218 PHE A O 1
ATOM 1783 N N . SER A 1 219 ? 15.313 1.268 2.103 1.00 91.69 219 SER A N 1
ATOM 1784 C CA . SER A 1 219 ? 16.135 2.157 2.943 1.00 91.69 219 SER A CA 1
ATOM 1785 C C . SER A 1 219 ? 16.348 3.535 2.300 1.00 91.69 219 SER A C 1
ATOM 1787 O O . SER A 1 219 ? 16.424 4.560 2.982 1.00 91.69 219 SER A O 1
ATOM 1789 N N . SER A 1 220 ? 16.403 3.609 0.960 1.00 93.00 220 SER A N 1
ATOM 1790 C CA . SER A 1 220 ? 16.438 4.899 0.256 1.00 93.00 220 SER A CA 1
ATOM 1791 C C . SER A 1 220 ? 15.137 5.685 0.444 1.00 93.00 220 SER A C 1
ATOM 1793 O O . SER A 1 220 ? 15.184 6.907 0.596 1.00 93.00 220 SER A O 1
ATOM 1795 N N . HIS A 1 221 ? 13.983 5.012 0.449 1.00 93.44 221 HIS A N 1
ATOM 1796 C CA . HIS A 1 221 ? 12.690 5.637 0.733 1.00 93.44 221 HIS A CA 1
ATOM 1797 C C . HIS A 1 221 ? 12.602 6.103 2.180 1.00 93.44 221 HIS A C 1
ATOM 1799 O O . HIS A 1 221 ? 12.236 7.253 2.417 1.00 93.44 221 HIS A O 1
ATOM 1805 N N . GLU A 1 222 ? 13.018 5.267 3.121 1.00 91.00 222 GLU A N 1
ATOM 1806 C CA . GLU A 1 222 ? 13.089 5.617 4.535 1.00 91.00 222 GLU A CA 1
ATOM 1807 C C . GLU A 1 222 ? 13.949 6.870 4.765 1.00 91.00 222 GLU A C 1
ATOM 1809 O O . GLU A 1 222 ? 13.483 7.850 5.345 1.00 91.00 222 GLU A O 1
ATOM 1814 N N . THR A 1 223 ? 15.148 6.926 4.175 1.00 92.25 223 THR A N 1
ATOM 1815 C CA . THR A 1 223 ? 16.026 8.108 4.258 1.00 92.25 223 THR A CA 1
ATOM 1816 C C . THR A 1 223 ? 15.350 9.368 3.691 1.00 92.25 223 THR A C 1
ATOM 1818 O O . THR A 1 223 ? 15.493 10.466 4.237 1.00 92.25 223 THR A O 1
ATOM 1821 N N . LYS A 1 224 ? 14.605 9.253 2.578 1.00 92.38 224 LYS A N 1
ATOM 1822 C CA . LYS A 1 224 ? 13.844 10.382 2.005 1.00 92.38 224 LYS A CA 1
ATOM 1823 C C . LYS A 1 224 ? 12.723 10.838 2.943 1.00 92.38 224 LYS A C 1
ATOM 1825 O O . LYS A 1 224 ? 12.477 12.040 3.038 1.00 92.38 224 LYS A O 1
ATOM 1830 N N . LEU A 1 225 ? 12.035 9.909 3.607 1.00 90.44 225 LEU A N 1
ATOM 1831 C CA . LEU A 1 225 ? 10.961 10.213 4.555 1.00 90.44 225 LEU A CA 1
ATOM 1832 C C . LEU A 1 225 ? 11.499 10.896 5.812 1.00 90.44 225 LEU A C 1
ATOM 1834 O O . LEU A 1 225 ? 10.965 11.938 6.192 1.00 90.44 225 LEU A O 1
ATOM 1838 N N . GLN A 1 226 ? 12.599 10.390 6.373 1.00 88.25 226 GLN A N 1
ATOM 1839 C CA . GLN A 1 226 ? 13.288 10.990 7.519 1.00 88.25 226 GLN A CA 1
ATOM 1840 C C . GLN A 1 226 ? 13.708 12.437 7.224 1.00 88.25 226 GLN A C 1
ATOM 1842 O O . GLN A 1 226 ? 13.398 13.347 7.991 1.00 88.25 226 GLN A O 1
ATOM 1847 N N . LYS A 1 227 ? 14.310 12.695 6.052 1.00 91.00 227 LYS A N 1
ATOM 1848 C CA . LYS A 1 227 ? 14.659 14.062 5.608 1.00 91.00 227 LYS A CA 1
ATOM 1849 C C . LYS A 1 227 ? 13.447 14.988 5.500 1.00 91.00 227 LYS A C 1
ATOM 1851 O O . LYS A 1 227 ? 13.568 16.189 5.719 1.00 91.00 227 LYS A O 1
ATOM 1856 N N . ARG A 1 228 ? 12.279 14.438 5.162 1.00 90.06 228 ARG A N 1
ATOM 1857 C CA . ARG A 1 228 ? 11.002 15.161 5.077 1.00 90.06 228 ARG A CA 1
ATOM 1858 C C . ARG A 1 228 ? 10.248 15.213 6.412 1.00 90.06 228 ARG A C 1
ATOM 1860 O O . ARG A 1 228 ? 9.113 15.680 6.417 1.00 90.06 228 ARG A O 1
ATOM 1867 N N . ARG A 1 229 ? 10.844 14.732 7.515 1.00 85.19 229 ARG A N 1
ATOM 1868 C CA . ARG A 1 229 ? 10.216 14.627 8.846 1.00 85.19 229 ARG A CA 1
ATOM 1869 C C . ARG A 1 229 ? 8.867 13.891 8.812 1.00 85.19 229 ARG A C 1
ATOM 1871 O O . ARG A 1 229 ? 7.930 14.245 9.523 1.00 85.19 229 ARG A O 1
ATOM 1878 N N . LYS A 1 230 ? 8.744 12.896 7.928 1.00 87.00 230 LYS A N 1
ATOM 1879 C CA . LYS A 1 230 ? 7.590 11.990 7.889 1.00 87.00 230 LYS A CA 1
ATOM 1880 C C . LYS A 1 230 ? 7.800 10.838 8.875 1.00 87.00 230 LYS A C 1
ATOM 1882 O O . LYS A 1 230 ? 8.914 10.624 9.340 1.00 87.00 230 LYS A O 1
ATOM 1887 N N . LEU A 1 231 ? 6.715 10.123 9.182 1.00 86.12 231 LEU A N 1
ATOM 1888 C CA . LEU A 1 231 ? 6.778 8.930 10.027 1.00 86.12 231 LEU A CA 1
ATOM 1889 C C . LEU A 1 231 ? 7.720 7.880 9.411 1.00 86.12 231 LEU A C 1
ATOM 1891 O O . LEU A 1 231 ? 7.800 7.807 8.177 1.00 86.12 231 LEU A O 1
ATOM 1895 N N . PRO A 1 232 ? 8.424 7.101 10.252 1.00 88.75 232 PRO A N 1
ATOM 1896 C CA . PRO A 1 232 ? 9.262 6.003 9.789 1.00 88.75 232 PRO A CA 1
ATOM 1897 C C . PRO A 1 232 ? 8.425 4.921 9.098 1.00 88.75 232 PRO A C 1
ATOM 1899 O O . PRO A 1 232 ? 7.214 4.807 9.316 1.00 88.75 232 PRO A O 1
ATOM 1902 N N . LEU A 1 233 ? 9.084 4.151 8.232 1.00 91.25 233 LEU A N 1
ATOM 1903 C CA . LEU A 1 233 ? 8.485 2.950 7.662 1.00 91.25 233 LEU A CA 1
ATOM 1904 C C . LEU A 1 233 ? 8.583 1.821 8.673 1.00 91.25 233 LEU A C 1
ATOM 1906 O O . LEU A 1 233 ? 9.513 1.775 9.463 1.00 91.25 233 LEU A O 1
ATOM 1910 N N . ASP A 1 234 ? 7.632 0.900 8.600 1.00 90.88 234 ASP A N 1
ATOM 1911 C CA . ASP A 1 234 ? 7.712 -0.326 9.384 1.00 90.88 234 ASP A CA 1
ATOM 1912 C C . ASP A 1 234 ? 8.841 -1.189 8.791 1.00 90.88 234 ASP A C 1
ATOM 1914 O O . ASP A 1 234 ? 8.766 -1.529 7.601 1.00 90.88 234 ASP A O 1
ATOM 1918 N N . PRO A 1 235 ? 9.886 -1.533 9.561 1.00 86.38 235 PRO A N 1
ATOM 1919 C CA . PRO A 1 235 ? 11.018 -2.298 9.058 1.00 86.38 235 PRO A CA 1
ATOM 1920 C C . PRO A 1 235 ? 10.572 -3.672 8.557 1.00 86.38 235 PRO A C 1
ATOM 1922 O O . PRO A 1 235 ? 11.081 -4.140 7.540 1.00 86.38 235 PRO A O 1
ATOM 1925 N N . LEU A 1 236 ? 9.535 -4.261 9.164 1.00 89.31 236 LEU A N 1
ATOM 1926 C CA . LEU A 1 236 ? 9.030 -5.580 8.790 1.00 89.31 236 LEU A CA 1
ATOM 1927 C C . LEU A 1 236 ? 8.258 -5.575 7.461 1.00 89.31 236 LEU A C 1
ATOM 1929 O O . LEU A 1 236 ? 7.906 -6.642 6.960 1.00 89.31 236 LEU A O 1
ATOM 1933 N N . ALA A 1 237 ? 8.011 -4.406 6.854 1.00 90.00 237 ALA A N 1
ATOM 1934 C CA . ALA A 1 237 ? 7.289 -4.291 5.584 1.00 90.00 237 ALA A CA 1
ATOM 1935 C C . ALA A 1 237 ? 7.935 -5.067 4.430 1.00 90.00 237 ALA A C 1
ATOM 1937 O O . ALA A 1 237 ? 7.228 -5.561 3.556 1.00 90.00 237 ALA A O 1
ATOM 1938 N N . HIS A 1 238 ? 9.263 -5.184 4.428 1.00 86.06 238 HIS A N 1
ATOM 1939 C CA . HIS A 1 238 ? 10.011 -5.929 3.412 1.00 86.06 238 HIS A CA 1
ATOM 1940 C C . HIS A 1 238 ? 10.443 -7.333 3.877 1.00 86.06 238 HIS A C 1
ATOM 1942 O O . HIS A 1 238 ? 11.088 -8.056 3.124 1.00 86.06 238 HIS A O 1
ATOM 1948 N N . GLU A 1 239 ? 10.039 -7.732 5.089 1.00 86.38 239 GLU A N 1
ATOM 1949 C CA . GLU A 1 239 ? 10.294 -9.044 5.707 1.00 86.38 239 GLU A CA 1
ATOM 1950 C C . GLU A 1 239 ? 9.024 -9.921 5.713 1.00 86.38 239 GLU A C 1
ATOM 1952 O O . GLU A 1 239 ? 8.832 -10.797 6.557 1.00 86.38 239 GLU A O 1
ATOM 1957 N N . CYS A 1 240 ? 8.107 -9.680 4.771 1.00 84.38 240 CYS A N 1
ATOM 1958 C CA . CYS A 1 240 ? 6.908 -10.506 4.582 1.00 84.38 240 CYS A CA 1
ATOM 1959 C C . CYS A 1 240 ? 7.204 -11.819 3.824 1.00 84.38 240 CYS A C 1
ATOM 1961 O O . CYS A 1 240 ? 6.285 -12.578 3.517 1.00 84.38 240 CYS A O 1
ATOM 1963 N N . GLY A 1 241 ? 8.475 -12.087 3.513 1.00 86.75 241 GLY A N 1
ATOM 1964 C CA . GLY A 1 241 ? 8.922 -13.236 2.738 1.00 86.75 241 GLY A CA 1
ATOM 1965 C C . GLY A 1 241 ? 8.787 -13.031 1.230 1.00 86.75 241 GLY A C 1
ATOM 1966 O O . GLY A 1 241 ? 8.841 -11.916 0.705 1.00 86.75 241 GLY A O 1
ATOM 1967 N N . GLN A 1 242 ? 8.627 -14.139 0.508 1.00 86.44 242 GLN A N 1
ATOM 1968 C CA . GLN A 1 242 ? 8.493 -14.149 -0.943 1.00 86.44 242 GLN A CA 1
ATOM 1969 C C . GLN A 1 242 ? 7.435 -15.163 -1.377 1.00 86.44 242 GLN A C 1
ATOM 1971 O O . GLN A 1 242 ? 7.450 -16.314 -0.947 1.00 86.44 242 GLN A O 1
ATOM 1976 N N . LEU A 1 243 ? 6.568 -14.751 -2.302 1.00 90.00 243 LEU A N 1
ATOM 1977 C CA . LEU A 1 243 ? 5.551 -15.632 -2.870 1.00 90.00 243 LEU A CA 1
ATOM 1978 C C . LEU A 1 243 ? 6.120 -16.566 -3.946 1.00 90.00 243 LEU A C 1
ATOM 1980 O O . LEU A 1 243 ? 6.868 -16.150 -4.845 1.00 90.00 243 LEU A O 1
ATOM 1984 N N . LYS A 1 244 ? 5.695 -17.830 -3.903 1.00 88.50 244 LYS A N 1
ATOM 1985 C CA . LYS A 1 244 ? 5.962 -18.833 -4.941 1.00 88.50 244 LYS A CA 1
ATOM 1986 C C . LYS A 1 244 ? 5.159 -18.547 -6.214 1.00 88.50 244 LYS A C 1
ATOM 1988 O O . LYS A 1 244 ? 4.372 -17.608 -6.300 1.00 88.50 244 LYS A O 1
ATOM 1993 N N . VAL A 1 245 ? 5.397 -19.301 -7.287 1.00 86.44 245 VAL A N 1
ATOM 1994 C CA . VAL A 1 245 ? 4.734 -19.063 -8.590 1.00 86.44 245 VAL A CA 1
ATOM 1995 C C . VAL A 1 245 ? 3.220 -19.292 -8.492 1.00 86.44 245 VAL A C 1
ATOM 1997 O O . VAL A 1 245 ? 2.435 -18.525 -9.046 1.00 86.44 245 VAL A O 1
ATOM 2000 N N . GLU A 1 246 ? 2.822 -20.321 -7.760 1.00 86.31 246 GLU A N 1
ATOM 2001 C CA . GLU A 1 246 ? 1.445 -20.731 -7.498 1.00 86.31 246 GLU A CA 1
ATOM 2002 C C . GLU A 1 246 ? 0.680 -19.756 -6.587 1.00 86.31 246 GLU A C 1
ATOM 2004 O O . GLU A 1 246 ? -0.541 -19.652 -6.678 1.00 86.31 246 GLU A O 1
ATOM 2009 N N . GLU A 1 247 ? 1.387 -18.996 -5.752 1.00 88.00 247 GLU A N 1
ATOM 2010 C CA . GLU A 1 247 ? 0.800 -18.001 -4.843 1.00 88.00 247 GLU A CA 1
ATOM 2011 C C . GLU A 1 247 ? 0.615 -16.634 -5.512 1.00 88.00 247 GLU A C 1
ATOM 2013 O O . GLU A 1 247 ? -0.152 -15.804 -5.034 1.00 88.00 247 GLU A O 1
ATOM 2018 N N . ARG A 1 248 ? 1.284 -16.410 -6.648 1.00 89.19 248 ARG A N 1
ATOM 2019 C CA . ARG A 1 248 ? 1.218 -15.174 -7.446 1.00 89.19 248 ARG A CA 1
ATOM 2020 C C . ARG A 1 248 ? 0.120 -15.192 -8.511 1.00 89.19 248 ARG A C 1
ATOM 2022 O O . ARG A 1 248 ? 0.204 -14.485 -9.516 1.00 89.19 248 ARG A O 1
ATOM 2029 N N . GLN A 1 249 ? -0.892 -16.026 -8.309 1.00 89.62 249 GLN A N 1
ATOM 2030 C CA . GLN A 1 249 ? -2.095 -16.026 -9.133 1.00 89.62 249 GLN A CA 1
ATOM 2031 C C . GLN A 1 249 ? -3.049 -14.959 -8.608 1.00 89.62 249 GLN A C 1
ATOM 2033 O O . GLN A 1 249 ? -3.295 -14.904 -7.402 1.00 89.62 249 GLN A O 1
ATOM 2038 N N . ILE A 1 250 ? -3.592 -14.133 -9.502 1.00 91.38 250 ILE A N 1
ATOM 2039 C CA . ILE A 1 250 ? -4.483 -13.033 -9.119 1.00 91.38 250 ILE A CA 1
ATOM 2040 C C . ILE A 1 250 ? -5.720 -13.522 -8.345 1.00 91.38 250 ILE A C 1
ATOM 2042 O O . ILE A 1 250 ? -6.131 -12.879 -7.388 1.00 91.38 250 ILE A O 1
ATOM 2046 N N . ASP A 1 251 ? -6.219 -14.726 -8.643 1.00 88.44 251 ASP A N 1
ATOM 2047 C CA . ASP A 1 251 ? -7.366 -15.356 -7.964 1.00 88.44 251 ASP A CA 1
ATOM 2048 C C . ASP A 1 251 ? -7.142 -15.622 -6.463 1.00 88.44 251 ASP A C 1
ATOM 2050 O O . ASP A 1 251 ? -8.081 -15.901 -5.716 1.00 88.44 251 ASP A O 1
ATOM 2054 N N . LYS A 1 252 ? -5.885 -15.582 -5.999 1.00 89.81 252 LYS A N 1
ATOM 2055 C CA . LYS A 1 252 ? -5.536 -15.719 -4.576 1.00 89.81 252 LYS A CA 1
ATOM 2056 C C . LYS A 1 252 ? -5.664 -14.403 -3.809 1.00 89.81 252 LYS A C 1
ATOM 2058 O O . LYS A 1 252 ? -5.534 -14.424 -2.582 1.00 89.81 252 LYS A O 1
ATOM 2063 N N . PHE A 1 253 ? -5.898 -13.297 -4.506 1.00 93.25 253 PHE A N 1
ATOM 2064 C CA . PHE A 1 253 ? -6.118 -11.974 -3.945 1.00 93.25 253 PHE A CA 1
ATOM 2065 C C . PHE A 1 253 ? -7.571 -11.598 -4.203 1.00 93.25 253 PHE A C 1
ATOM 2067 O O . PHE A 1 253 ? -7.940 -11.328 -5.339 1.00 93.25 253 PHE A O 1
ATOM 2074 N N . GLN A 1 254 ? -8.404 -11.670 -3.171 1.00 93.44 254 GLN A N 1
ATOM 2075 C CA . GLN A 1 254 ? -9.838 -11.435 -3.243 1.00 93.44 254 GLN A CA 1
ATOM 2076 C C . GLN A 1 254 ? -10.217 -10.040 -2.744 1.00 93.44 254 GLN A C 1
ATOM 2078 O O . GLN A 1 254 ? -11.101 -9.411 -3.296 1.00 93.44 254 GLN A O 1
ATOM 2083 N N . TYR A 1 255 ? -9.583 -9.513 -1.702 1.00 94.81 255 TYR A N 1
ATOM 2084 C CA . TYR A 1 255 ? -9.899 -8.181 -1.172 1.00 94.81 255 TYR A CA 1
ATOM 2085 C C . TYR A 1 255 ? -9.258 -7.050 -1.974 1.00 94.81 255 TYR A C 1
ATOM 2087 O O . TYR A 1 255 ? -9.822 -5.961 -2.079 1.00 94.81 255 TYR A O 1
ATOM 2095 N N . TRP A 1 256 ? -8.082 -7.304 -2.539 1.00 95.69 256 TRP A N 1
ATOM 2096 C CA . TRP A 1 256 ? -7.293 -6.354 -3.313 1.00 95.69 256 TRP A CA 1
ATOM 2097 C C . TRP A 1 256 ? -7.252 -6.699 -4.805 1.00 95.69 256 TRP A C 1
ATOM 2099 O O . TRP A 1 256 ? -6.445 -6.122 -5.535 1.00 95.69 256 TRP A O 1
ATOM 2109 N N . HIS A 1 257 ? -8.123 -7.611 -5.252 1.00 94.25 257 HIS A N 1
ATOM 2110 C CA . HIS A 1 257 ? -8.172 -8.139 -6.615 1.00 94.25 257 HIS A CA 1
ATOM 2111 C C . HIS A 1 257 ? -8.182 -7.038 -7.678 1.00 94.25 257 HIS A C 1
ATOM 2113 O O . HIS A 1 257 ? -7.233 -6.899 -8.448 1.00 94.25 257 HIS A O 1
ATOM 2119 N N . ASP A 1 258 ? -9.237 -6.218 -7.692 1.00 93.38 258 ASP A N 1
ATOM 2120 C CA . ASP A 1 258 ? -9.475 -5.244 -8.757 1.00 93.38 258 ASP A CA 1
ATOM 2121 C C . ASP A 1 258 ? -8.354 -4.183 -8.758 1.00 93.38 258 ASP A C 1
ATOM 2123 O O . ASP A 1 258 ? -7.872 -3.770 -9.812 1.00 93.38 258 ASP A O 1
ATOM 2127 N N . ARG A 1 259 ? -7.856 -3.796 -7.571 1.00 94.88 259 ARG A N 1
ATOM 2128 C CA . ARG A 1 259 ? -6.727 -2.854 -7.439 1.00 94.88 259 ARG A CA 1
ATOM 2129 C C . ARG A 1 259 ? -5.410 -3.432 -7.956 1.00 94.88 259 ARG A C 1
ATOM 2131 O O . ARG A 1 259 ? -4.645 -2.711 -8.591 1.00 94.88 259 ARG A O 1
ATOM 2138 N N . LEU A 1 260 ? -5.138 -4.714 -7.708 1.00 95.50 260 LEU A N 1
ATOM 2139 C CA . LEU A 1 260 ? -3.965 -5.401 -8.253 1.00 95.50 260 LEU A CA 1
ATOM 2140 C C . LEU A 1 260 ? -4.046 -5.554 -9.769 1.00 95.50 260 LEU A C 1
ATOM 2142 O O . LEU A 1 260 ? -3.027 -5.373 -10.431 1.00 95.50 260 LEU A O 1
ATOM 2146 N N . VAL A 1 261 ? -5.228 -5.861 -10.313 1.00 94.50 261 VAL A N 1
ATOM 2147 C CA . VAL A 1 261 ? -5.456 -5.934 -11.763 1.00 94.50 261 VAL A CA 1
ATOM 2148 C C . VAL A 1 261 ? -5.142 -4.587 -12.409 1.00 94.50 261 VAL A C 1
ATOM 2150 O O . VAL A 1 261 ? -4.303 -4.539 -13.305 1.00 94.50 261 VAL A O 1
ATOM 2153 N N . ILE A 1 262 ? -5.711 -3.491 -11.893 1.00 93.94 262 ILE A N 1
ATOM 2154 C CA . ILE A 1 262 ? -5.436 -2.131 -12.385 1.00 93.94 262 ILE A CA 1
ATOM 2155 C C . ILE A 1 262 ? -3.942 -1.812 -12.285 1.00 93.94 262 ILE A C 1
ATOM 2157 O O . ILE A 1 262 ? -3.325 -1.387 -13.258 1.00 93.94 262 ILE A O 1
ATOM 2161 N N . LEU A 1 263 ? -3.323 -2.058 -11.126 1.00 96.00 263 LEU A N 1
ATOM 2162 C CA . LEU A 1 263 ? -1.900 -1.786 -10.932 1.00 96.00 263 LEU A CA 1
ATOM 2163 C C . LEU A 1 263 ? -1.020 -2.600 -11.894 1.00 96.00 263 LEU A C 1
ATOM 2165 O O . LEU A 1 263 ? -0.008 -2.097 -12.386 1.00 96.00 263 LEU A O 1
ATOM 2169 N N . LYS A 1 264 ? -1.388 -3.856 -12.171 1.00 94.56 264 LYS A N 1
ATOM 2170 C CA . LYS A 1 264 ? -0.670 -4.706 -13.123 1.00 94.56 264 LYS A CA 1
ATOM 2171 C C . LYS A 1 264 ? -0.873 -4.243 -14.560 1.00 94.56 264 LYS A C 1
ATOM 2173 O O . LYS A 1 264 ? 0.104 -4.224 -15.301 1.00 94.56 264 LYS A O 1
ATOM 2178 N N . GLN A 1 265 ? -2.078 -3.823 -14.927 1.00 92.94 265 GLN A N 1
ATOM 2179 C CA . GLN A 1 265 ? -2.358 -3.240 -16.235 1.00 92.94 265 GLN A CA 1
ATOM 2180 C C . GLN A 1 265 ? -1.517 -1.977 -16.457 1.00 92.94 265 GLN A C 1
ATOM 2182 O O . GLN A 1 265 ? -0.769 -1.906 -17.429 1.00 92.94 265 GLN A O 1
ATOM 2187 N N . VAL A 1 266 ? -1.538 -1.040 -15.502 1.00 93.06 266 VAL A N 1
ATOM 2188 C CA . VAL A 1 266 ? -0.712 0.179 -15.540 1.00 93.06 266 VAL A CA 1
ATOM 2189 C C . VAL A 1 266 ? 0.765 -0.173 -15.641 1.00 93.06 266 VAL A C 1
ATOM 2191 O O . VAL A 1 266 ? 1.497 0.445 -16.412 1.00 93.06 266 VAL A O 1
ATOM 2194 N N . PHE A 1 267 ? 1.220 -1.181 -14.889 1.00 93.38 267 PHE A N 1
ATOM 2195 C CA . PHE A 1 267 ? 2.580 -1.668 -15.034 1.00 93.38 267 PHE A CA 1
ATOM 2196 C C . PHE A 1 267 ? 2.820 -2.118 -16.474 1.00 93.38 267 PHE A C 1
ATOM 2198 O O . PHE A 1 267 ? 3.669 -1.522 -17.121 1.00 93.38 267 PHE A O 1
ATOM 2205 N N . ASP A 1 268 ? 2.088 -3.103 -16.994 1.00 90.44 268 ASP A N 1
ATOM 2206 C CA . ASP A 1 268 ? 2.310 -3.729 -18.307 1.00 90.44 268 ASP A CA 1
ATOM 2207 C C . ASP A 1 268 ? 2.205 -2.776 -19.503 1.00 90.44 268 ASP A C 1
ATOM 2209 O O . ASP A 1 268 ? 2.967 -2.919 -20.465 1.00 90.44 268 ASP A O 1
ATOM 2213 N N . GLU A 1 269 ? 1.299 -1.804 -19.434 1.00 88.88 269 GLU A N 1
ATOM 2214 C CA . GLU A 1 269 ? 1.072 -0.802 -20.478 1.00 88.88 269 GLU A CA 1
ATOM 2215 C C . GLU A 1 269 ? 2.079 0.351 -20.433 1.00 88.88 269 GLU A C 1
ATOM 2217 O O . GLU A 1 269 ? 2.274 1.032 -21.441 1.00 88.88 269 GLU A O 1
ATOM 2222 N N . ALA A 1 270 ? 2.757 0.574 -19.302 1.00 86.44 270 ALA A N 1
ATOM 2223 C CA . ALA A 1 270 ? 3.690 1.683 -19.178 1.00 86.44 270 ALA A CA 1
ATOM 2224 C C . ALA A 1 270 ? 4.850 1.572 -20.176 1.00 86.44 270 ALA A C 1
ATOM 2226 O O . ALA A 1 270 ? 5.620 0.605 -20.160 1.00 86.44 270 ALA A O 1
ATOM 2227 N N . GLU A 1 271 ? 5.025 2.610 -20.993 1.00 81.06 271 GLU A N 1
ATOM 2228 C CA . GLU A 1 271 ? 6.146 2.722 -21.920 1.00 81.06 271 GLU A CA 1
ATOM 2229 C C . GLU A 1 271 ? 7.328 3.484 -21.294 1.00 81.06 271 GLU A C 1
ATOM 2231 O O . GLU A 1 271 ? 7.142 4.512 -20.629 1.00 81.06 271 GLU A O 1
ATOM 2236 N N . PRO A 1 272 ? 8.571 3.020 -21.509 1.00 78.44 272 PRO A N 1
ATOM 2237 C CA . PRO A 1 272 ? 9.758 3.692 -20.996 1.00 78.44 272 PRO A CA 1
ATOM 2238 C C . PRO A 1 272 ? 9.929 5.080 -21.634 1.00 78.44 272 PRO A C 1
ATOM 2240 O O . PRO A 1 272 ? 10.219 5.205 -22.821 1.00 78.44 272 PRO A O 1
ATOM 2243 N N . ARG A 1 273 ? 9.831 6.138 -20.820 1.00 77.19 273 ARG A N 1
ATOM 2244 C CA . ARG A 1 273 ? 9.954 7.541 -21.263 1.00 77.19 273 ARG A CA 1
ATOM 2245 C C . ARG A 1 273 ? 11.401 8.012 -21.387 1.00 77.19 273 ARG A C 1
ATOM 2247 O O . ARG A 1 273 ? 11.703 8.902 -22.170 1.00 77.19 273 ARG A O 1
ATOM 2254 N N . ASN A 1 274 ? 12.304 7.415 -20.607 1.00 80.19 274 ASN A N 1
ATOM 2255 C CA . ASN A 1 274 ? 13.709 7.820 -20.523 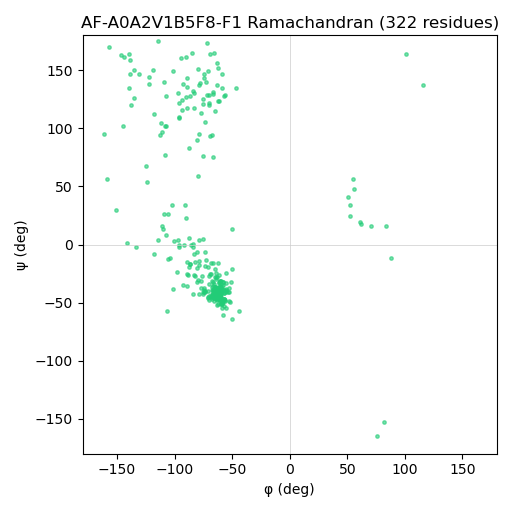1.00 80.19 274 ASN A CA 1
ATOM 2256 C C . ASN A 1 274 ? 14.650 6.689 -20.959 1.00 80.19 274 ASN A C 1
ATOM 2258 O O . ASN A 1 274 ? 14.388 5.527 -20.659 1.00 80.19 274 ASN A O 1
ATOM 2262 N N . ILE A 1 275 ? 15.825 7.018 -21.513 1.00 77.25 275 ILE A N 1
ATOM 2263 C CA . ILE A 1 275 ? 16.860 6.036 -21.919 1.00 77.25 275 ILE A CA 1
ATOM 2264 C C . ILE A 1 275 ? 17.228 5.085 -20.765 1.00 77.25 275 ILE A C 1
ATOM 2266 O O . ILE A 1 275 ? 17.411 3.885 -20.959 1.00 77.25 275 ILE A O 1
ATOM 2270 N N . LYS A 1 276 ? 17.275 5.594 -19.526 1.00 81.50 276 LYS A N 1
ATOM 2271 C CA . LYS A 1 276 ? 17.538 4.783 -18.324 1.00 81.50 276 LYS A CA 1
ATOM 2272 C C . LYS A 1 276 ? 16.421 3.777 -18.020 1.00 81.50 276 LYS A C 1
ATOM 2274 O O . LYS A 1 276 ? 16.725 2.694 -17.521 1.00 81.50 276 LYS A O 1
ATOM 2279 N N . GLN A 1 277 ? 15.160 4.131 -18.281 1.00 81.50 277 GLN A N 1
ATOM 2280 C CA . GLN A 1 277 ? 14.029 3.201 -18.179 1.00 81.50 277 GLN A CA 1
ATOM 2281 C C . GLN A 1 277 ? 14.108 2.185 -19.317 1.00 81.50 277 GLN A C 1
ATOM 2283 O O . GLN A 1 277 ? 14.086 0.992 -19.052 1.00 81.50 277 GLN A O 1
ATOM 2288 N N . TRP A 1 278 ? 14.358 2.648 -20.541 1.00 79.19 278 TRP A N 1
ATOM 2289 C CA . TRP A 1 278 ? 14.549 1.826 -21.739 1.00 79.19 2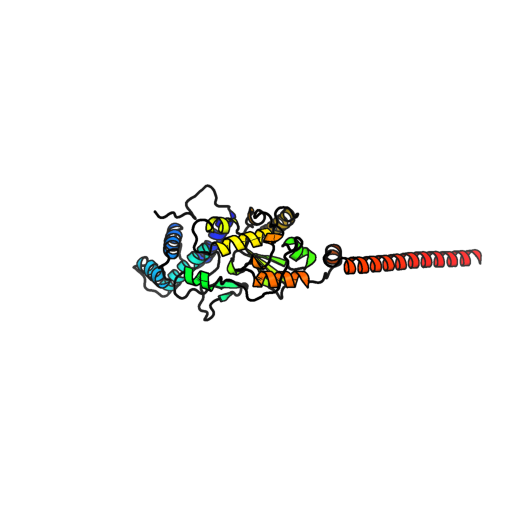78 TRP A CA 1
ATOM 2290 C C . TRP A 1 278 ? 15.654 0.769 -21.580 1.00 79.19 278 TRP A C 1
ATOM 2292 O O . TRP A 1 278 ? 15.504 -0.383 -21.970 1.00 79.19 278 TRP A O 1
ATOM 2302 N N . TRP A 1 279 ? 16.769 1.122 -20.937 1.00 78.81 279 TRP A N 1
ATOM 2303 C CA . TRP A 1 279 ? 17.844 0.178 -20.623 1.00 78.81 279 TRP A CA 1
ATOM 2304 C C . TRP A 1 279 ? 17.407 -0.928 -19.643 1.00 78.81 279 TRP A C 1
ATOM 2306 O O . TRP A 1 279 ? 17.849 -2.077 -19.750 1.00 78.81 279 TRP A O 1
ATOM 2316 N N . ARG A 1 280 ? 16.564 -0.575 -18.665 1.00 80.19 280 ARG A N 1
ATOM 2317 C CA . ARG A 1 280 ? 16.117 -1.456 -17.574 1.00 80.19 280 ARG A CA 1
ATOM 2318 C C . ARG A 1 280 ? 14.872 -2.261 -17.923 1.00 80.19 280 ARG A C 1
ATOM 2320 O O . ARG A 1 280 ? 14.690 -3.334 -17.352 1.00 80.19 280 ARG A O 1
ATOM 2327 N N . ASP A 1 281 ? 14.038 -1.763 -18.826 1.00 81.62 281 ASP A N 1
ATOM 2328 C CA . ASP A 1 281 ? 12.838 -2.448 -19.272 1.00 81.62 281 ASP A CA 1
ATOM 2329 C C . ASP A 1 281 ? 13.217 -3.619 -20.180 1.00 81.62 281 ASP A C 1
ATOM 2331 O O . ASP A 1 281 ? 13.640 -3.459 -21.323 1.00 81.62 281 ASP A O 1
ATOM 2335 N N . ARG A 1 282 ? 13.104 -4.830 -19.633 1.00 76.31 282 ARG A N 1
ATOM 2336 C CA . ARG A 1 282 ? 13.379 -6.084 -20.344 1.00 76.31 282 ARG A CA 1
ATOM 2337 C C . ARG A 1 282 ? 12.109 -6.864 -20.675 1.00 76.31 282 ARG A C 1
ATOM 2339 O O . ARG A 1 282 ? 12.222 -8.005 -21.122 1.00 76.31 282 ARG A O 1
ATOM 2346 N N . ARG A 1 283 ? 10.921 -6.284 -20.460 1.00 81.31 283 ARG A N 1
ATOM 2347 C CA . ARG A 1 283 ? 9.635 -6.981 -20.639 1.00 81.31 283 ARG A CA 1
ATOM 2348 C C . ARG A 1 283 ? 9.407 -7.372 -22.094 1.00 81.31 283 ARG A C 1
ATOM 2350 O O . ARG A 1 283 ? 9.034 -8.504 -22.377 1.00 81.31 283 ARG A O 1
ATOM 2357 N N . ARG A 1 284 ? 9.746 -6.480 -23.029 1.00 77.12 284 ARG A N 1
ATOM 2358 C CA . ARG A 1 284 ? 9.653 -6.716 -24.478 1.00 77.12 284 ARG A CA 1
ATOM 2359 C C . ARG A 1 284 ? 11.044 -6.866 -25.093 1.00 77.12 284 ARG A C 1
ATOM 2361 O O . ARG A 1 284 ? 11.562 -5.947 -25.720 1.00 77.12 284 ARG A O 1
ATOM 2368 N N . ARG A 1 285 ? 11.671 -8.037 -24.912 1.00 78.31 285 ARG A N 1
ATOM 2369 C CA . ARG A 1 285 ? 13.064 -8.289 -25.350 1.00 78.31 285 ARG A CA 1
ATOM 2370 C C . ARG A 1 285 ? 13.312 -7.958 -26.823 1.00 78.31 285 ARG A C 1
ATOM 2372 O O . ARG A 1 285 ? 14.347 -7.385 -27.128 1.00 78.31 285 ARG A O 1
ATOM 2379 N N . VAL A 1 286 ? 12.375 -8.285 -27.715 1.00 82.69 286 VAL A N 1
ATOM 2380 C CA . VAL A 1 286 ? 12.517 -8.016 -29.157 1.00 82.69 286 VAL A CA 1
ATOM 2381 C C . VAL A 1 286 ? 12.605 -6.513 -29.428 1.00 82.69 286 VAL A C 1
ATOM 2383 O O . VAL A 1 286 ? 13.583 -6.074 -30.023 1.00 82.69 286 VAL A O 1
ATOM 2386 N N . GLN A 1 287 ? 11.648 -5.728 -28.914 1.00 79.69 287 GLN A N 1
ATOM 2387 C CA . GLN A 1 287 ? 11.664 -4.263 -29.030 1.00 79.69 287 GLN A CA 1
ATOM 2388 C C . GLN A 1 287 ? 12.935 -3.670 -28.409 1.00 79.69 287 GLN A C 1
ATOM 2390 O O . GLN A 1 287 ? 13.555 -2.771 -28.979 1.00 79.69 287 GLN A O 1
ATOM 2395 N N . TRP A 1 288 ? 13.364 -4.232 -27.273 1.00 85.94 288 TRP A N 1
ATOM 2396 C CA . TRP A 1 288 ? 14.605 -3.845 -26.619 1.00 85.94 288 TRP A CA 1
ATOM 2397 C C . TRP A 1 288 ? 15.810 -3.995 -27.562 1.00 85.94 288 TRP A C 1
ATOM 2399 O O . TRP A 1 288 ? 16.546 -3.035 -27.782 1.00 85.94 288 TRP A O 1
ATOM 2409 N N . TYR A 1 289 ? 15.986 -5.172 -28.173 1.00 84.69 289 TYR A N 1
ATOM 2410 C CA . TYR A 1 289 ? 17.080 -5.418 -29.115 1.00 84.69 289 TYR A CA 1
ATOM 2411 C C . TYR A 1 289 ? 17.006 -4.510 -30.341 1.00 84.69 289 TYR A C 1
ATOM 2413 O O . TYR A 1 289 ? 18.024 -3.930 -30.710 1.00 84.69 289 TYR A O 1
ATOM 2421 N N . THR A 1 290 ? 15.830 -4.345 -30.951 1.00 87.56 290 THR A N 1
ATOM 2422 C CA . THR A 1 290 ? 15.691 -3.546 -32.179 1.00 87.56 290 THR A CA 1
ATOM 2423 C C . THR A 1 290 ? 16.124 -2.098 -31.981 1.00 87.56 290 THR A C 1
ATOM 2425 O O . THR A 1 290 ? 16.846 -1.559 -32.815 1.00 87.56 290 THR A O 1
ATOM 2428 N N . PHE A 1 291 ? 15.755 -1.477 -30.859 1.00 86.50 291 PHE A N 1
ATOM 2429 C CA . PHE A 1 291 ? 16.160 -0.102 -30.563 1.00 86.50 291 PHE A CA 1
ATOM 2430 C C . PHE A 1 291 ? 17.660 0.020 -30.308 1.00 86.50 291 PHE A C 1
ATOM 2432 O O . PHE A 1 291 ? 18.286 0.923 -30.852 1.00 86.50 291 PHE A O 1
ATOM 2439 N N . TRP A 1 292 ? 18.262 -0.881 -29.522 1.00 87.50 292 TRP A N 1
ATOM 2440 C CA . TRP A 1 292 ? 19.701 -0.800 -29.244 1.00 87.50 292 TRP A CA 1
ATOM 2441 C C . TRP A 1 292 ? 20.553 -1.128 -30.469 1.00 87.50 292 TRP A C 1
ATOM 2443 O O . TRP A 1 292 ? 21.592 -0.501 -30.661 1.00 87.50 292 TRP A O 1
ATOM 2453 N N . VAL A 1 293 ? 20.097 -2.037 -31.334 1.00 91.75 293 VAL A N 1
ATOM 2454 C CA . VAL A 1 293 ? 20.722 -2.278 -32.642 1.00 91.75 293 VAL A CA 1
ATOM 2455 C C . VAL A 1 293 ? 20.627 -1.025 -33.513 1.00 91.75 293 VAL A C 1
ATOM 2457 O O . VAL A 1 293 ? 21.644 -0.586 -34.040 1.00 91.75 293 VAL A O 1
ATOM 2460 N N . ALA A 1 294 ? 19.450 -0.400 -33.617 1.00 91.12 294 ALA A N 1
ATOM 2461 C CA . ALA A 1 294 ? 19.283 0.839 -34.377 1.00 91.12 294 ALA A CA 1
ATOM 2462 C C . ALA A 1 294 ? 20.151 1.985 -33.826 1.00 91.12 294 ALA A C 1
ATOM 2464 O O . ALA A 1 294 ? 20.826 2.671 -34.591 1.00 91.12 294 ALA A O 1
ATOM 2465 N N . ALA A 1 295 ? 20.200 2.156 -32.501 1.00 90.69 295 ALA A N 1
ATOM 2466 C CA . ALA A 1 295 ? 21.038 3.153 -31.839 1.00 90.69 295 ALA A CA 1
ATOM 2467 C C . ALA A 1 295 ? 22.532 2.916 -32.105 1.00 90.69 295 ALA A C 1
ATOM 2469 O O . ALA A 1 295 ? 23.269 3.864 -32.371 1.00 90.69 295 ALA A O 1
ATOM 2470 N N . MET A 1 296 ? 22.977 1.656 -32.082 1.00 93.75 296 MET A N 1
ATOM 2471 C CA . MET A 1 296 ? 24.351 1.283 -32.418 1.00 93.75 296 MET A CA 1
ATOM 2472 C C . MET A 1 296 ? 24.676 1.592 -33.884 1.00 93.75 296 MET A C 1
ATOM 2474 O O . MET A 1 296 ? 25.714 2.187 -34.160 1.00 93.75 296 MET A O 1
ATOM 2478 N N . VAL A 1 297 ? 23.791 1.235 -34.821 1.00 96.69 297 VAL A N 1
ATOM 2479 C CA . VAL A 1 297 ? 23.968 1.531 -36.253 1.00 96.69 297 VAL A CA 1
ATOM 2480 C C . VAL A 1 297 ? 24.051 3.039 -36.492 1.00 96.69 297 VAL A C 1
ATOM 2482 O O . VAL A 1 297 ? 24.940 3.495 -37.211 1.00 96.69 297 VAL A O 1
ATOM 2485 N N . LEU A 1 298 ? 23.186 3.827 -35.848 1.00 95.56 298 LEU A N 1
ATOM 2486 C CA . LEU A 1 298 ? 23.223 5.286 -35.927 1.00 95.56 298 LEU A CA 1
ATOM 2487 C C . LEU A 1 298 ? 24.544 5.847 -35.379 1.00 95.56 298 LEU A C 1
ATOM 2489 O O . LEU A 1 298 ? 25.177 6.669 -36.037 1.00 95.56 298 LEU A O 1
ATOM 2493 N N . ALA A 1 299 ? 24.989 5.374 -34.211 1.00 95.19 299 ALA A N 1
ATOM 2494 C CA . ALA A 1 299 ? 26.242 5.811 -33.598 1.00 95.19 299 ALA A CA 1
ATOM 2495 C C . ALA A 1 299 ? 27.457 5.502 -34.486 1.00 95.19 299 ALA A C 1
ATOM 2497 O O . ALA A 1 299 ? 28.306 6.369 -34.686 1.00 95.19 299 ALA A O 1
ATOM 2498 N N . LEU A 1 300 ? 27.513 4.298 -35.064 1.00 96.69 300 LEU A N 1
ATOM 2499 C CA . LEU A 1 300 ? 28.562 3.914 -36.008 1.00 96.69 300 LEU A CA 1
ATOM 2500 C C . LEU A 1 300 ? 28.521 4.774 -37.275 1.00 96.69 300 LEU A C 1
ATOM 2502 O O . LEU A 1 300 ? 29.566 5.216 -37.738 1.00 96.69 300 LEU A O 1
ATOM 2506 N N . THR A 1 301 ? 27.331 5.065 -37.803 1.00 97.19 301 THR A N 1
ATOM 2507 C CA . THR A 1 301 ? 27.168 5.908 -38.999 1.00 97.19 301 THR A CA 1
ATOM 2508 C C . THR A 1 301 ? 27.697 7.321 -38.760 1.00 97.19 301 THR A C 1
ATOM 2510 O O . THR A 1 301 ? 28.458 7.839 -39.574 1.00 97.19 301 THR A O 1
ATOM 2513 N N . VAL A 1 302 ? 27.348 7.932 -37.623 1.00 96.56 302 VAL A N 1
ATOM 2514 C CA . VAL A 1 302 ? 27.871 9.250 -37.237 1.00 96.56 302 VAL A CA 1
ATOM 2515 C C . VAL A 1 302 ? 29.386 9.191 -37.065 1.00 96.56 302 VAL A C 1
ATOM 2517 O O . VAL A 1 302 ? 30.089 10.038 -37.603 1.00 96.56 302 VAL A O 1
ATOM 2520 N N . PHE A 1 303 ? 29.901 8.171 -36.376 1.00 96.69 303 PHE A N 1
ATOM 2521 C CA . PHE A 1 303 ? 31.336 8.008 -36.160 1.00 96.69 303 PHE A CA 1
ATOM 2522 C C . PHE A 1 303 ? 32.108 7.911 -37.483 1.00 96.69 303 PHE A C 1
ATOM 2524 O O . PHE A 1 303 ? 32.995 8.727 -37.735 1.00 96.69 303 PHE A O 1
ATOM 2531 N N . PHE A 1 304 ? 31.737 6.986 -38.370 1.00 96.31 304 PHE A N 1
ATOM 2532 C CA . PHE A 1 304 ? 32.399 6.842 -39.667 1.00 96.31 304 PHE A CA 1
ATOM 2533 C C . PHE A 1 304 ? 32.245 8.091 -40.538 1.00 96.31 304 PHE A C 1
ATOM 2535 O O . PHE A 1 304 ? 33.221 8.512 -41.152 1.00 96.31 304 PHE A O 1
ATOM 2542 N N . GLY A 1 305 ? 31.076 8.739 -40.522 1.00 96.38 305 GLY A N 1
ATOM 2543 C CA . GLY A 1 305 ? 30.866 10.004 -41.224 1.00 96.38 305 GLY A CA 1
ATOM 2544 C C . GLY A 1 305 ? 31.786 11.121 -40.719 1.00 96.38 305 GLY A C 1
ATOM 2545 O O . GLY A 1 305 ? 32.332 11.883 -41.519 1.00 96.38 305 GLY A O 1
ATOM 2546 N N . THR A 1 306 ? 32.024 11.198 -39.403 1.00 96.12 306 THR A N 1
ATOM 2547 C CA . THR A 1 306 ? 32.964 12.180 -38.834 1.00 96.12 306 THR A CA 1
ATOM 2548 C C . THR A 1 306 ? 34.410 11.889 -39.215 1.00 96.12 306 THR A C 1
ATOM 2550 O O . THR A 1 306 ? 35.113 12.809 -39.624 1.00 96.12 306 THR A O 1
ATOM 2553 N N . VAL A 1 307 ? 34.838 10.624 -39.153 1.00 96.00 307 VAL A N 1
ATOM 2554 C CA . VAL A 1 307 ? 36.191 10.211 -39.555 1.00 96.00 307 VAL A CA 1
ATOM 2555 C C . VAL A 1 307 ? 36.429 10.543 -41.028 1.00 96.00 307 VAL A C 1
ATOM 2557 O O . VAL A 1 307 ? 37.406 11.214 -41.348 1.00 96.00 307 VAL A O 1
ATOM 2560 N N . GLN A 1 308 ? 35.493 10.178 -41.908 1.00 94.75 308 GLN A N 1
ATOM 2561 C CA . GLN A 1 308 ? 35.579 10.469 -43.342 1.00 94.75 308 GLN A CA 1
ATOM 2562 C C . GLN A 1 308 ? 35.622 11.973 -43.630 1.00 94.75 308 GLN A C 1
ATOM 2564 O O . GLN A 1 308 ? 36.371 12.417 -44.496 1.00 94.75 308 GLN A O 1
ATOM 2569 N N . SER A 1 309 ? 34.852 12.775 -42.888 1.00 95.38 309 SER A N 1
ATOM 2570 C CA . SER A 1 309 ? 34.870 14.235 -43.037 1.00 95.38 309 SER A CA 1
ATOM 2571 C C . SER A 1 309 ? 36.222 14.835 -42.638 1.00 95.38 309 SER A C 1
ATOM 2573 O O . SER A 1 309 ? 36.719 15.732 -43.318 1.00 95.38 309 SER A O 1
ATOM 2575 N N . VAL A 1 310 ? 36.835 14.333 -41.559 1.00 95.00 310 VAL A N 1
ATOM 2576 C CA . VAL A 1 310 ? 38.162 14.775 -41.099 1.00 95.00 310 VAL A CA 1
ATOM 2577 C C . VAL A 1 310 ? 39.251 14.367 -42.089 1.00 95.00 310 VAL A C 1
ATOM 2579 O O . VAL A 1 310 ? 40.073 15.203 -42.458 1.00 95.00 310 VAL A O 1
ATOM 2582 N N . GLU A 1 311 ? 39.243 13.117 -42.554 1.00 92.38 311 GLU A N 1
ATOM 2583 C CA . GLU A 1 311 ? 40.192 12.637 -43.564 1.00 92.38 311 GLU A CA 1
ATOM 2584 C C . GLU A 1 311 ? 40.065 13.429 -44.867 1.00 92.38 311 GLU A C 1
ATOM 2586 O O . GLU A 1 311 ? 41.073 13.883 -45.406 1.00 92.38 311 GLU A O 1
ATOM 2591 N N . GLY A 1 312 ? 38.838 13.683 -45.331 1.00 91.56 312 GLY A N 1
ATOM 2592 C CA . GLY A 1 312 ? 38.585 14.515 -46.506 1.00 91.56 312 GLY A CA 1
ATOM 2593 C C . GLY A 1 312 ? 39.113 15.943 -46.340 1.00 91.56 312 GLY A C 1
ATOM 2594 O O . GLY A 1 312 ? 39.805 16.454 -47.219 1.00 91.56 312 GLY A O 1
ATOM 2595 N N . ALA A 1 313 ? 38.864 16.580 -45.192 1.00 92.31 313 ALA A N 1
ATOM 2596 C CA . ALA A 1 313 ? 39.387 17.917 -44.906 1.00 92.31 313 ALA A CA 1
ATOM 2597 C C . ALA A 1 313 ? 40.927 17.946 -44.869 1.00 92.31 313 ALA A C 1
ATOM 2599 O O . ALA A 1 313 ? 41.546 18.872 -45.400 1.00 92.31 313 ALA A O 1
ATOM 2600 N N . MET A 1 314 ? 41.552 16.920 -44.285 1.00 92.75 314 MET A N 1
ATOM 2601 C CA . MET A 1 314 ? 43.008 16.790 -44.224 1.00 92.75 314 MET A CA 1
ATOM 2602 C C . MET A 1 314 ? 43.624 16.565 -45.611 1.00 92.75 314 MET A C 1
ATOM 2604 O O . MET A 1 314 ? 44.627 17.199 -45.937 1.00 92.75 314 MET A O 1
ATOM 2608 N N . GLN A 1 315 ? 43.011 15.721 -46.447 1.00 90.81 315 GLN A N 1
ATOM 2609 C CA . GLN A 1 315 ? 43.444 15.487 -47.829 1.00 90.81 315 GLN A CA 1
ATOM 2610 C C . GLN A 1 315 ? 43.395 16.772 -48.663 1.00 90.81 315 GLN A C 1
ATOM 2612 O O . GLN A 1 315 ? 44.361 17.090 -49.355 1.00 90.81 315 GLN A O 1
ATOM 2617 N N . VAL A 1 316 ? 42.310 17.546 -48.556 1.00 93.06 316 VAL A N 1
ATOM 2618 C CA . VAL A 1 316 ? 42.178 18.834 -49.256 1.00 93.06 316 VAL A CA 1
ATOM 2619 C C . VAL A 1 316 ? 43.234 19.833 -48.777 1.00 93.06 316 VAL A C 1
ATOM 2621 O O . VAL A 1 316 ? 43.839 20.529 -49.592 1.00 93.06 316 VAL A O 1
ATOM 2624 N N . TRP A 1 317 ? 43.505 19.892 -47.471 1.00 91.88 317 TRP A N 1
ATOM 2625 C CA . TRP A 1 317 ? 44.537 20.775 -46.923 1.00 91.88 317 TRP A CA 1
ATOM 2626 C C . TRP A 1 317 ? 45.948 20.421 -47.409 1.00 91.88 317 TRP A C 1
ATOM 2628 O O . TRP A 1 317 ? 46.6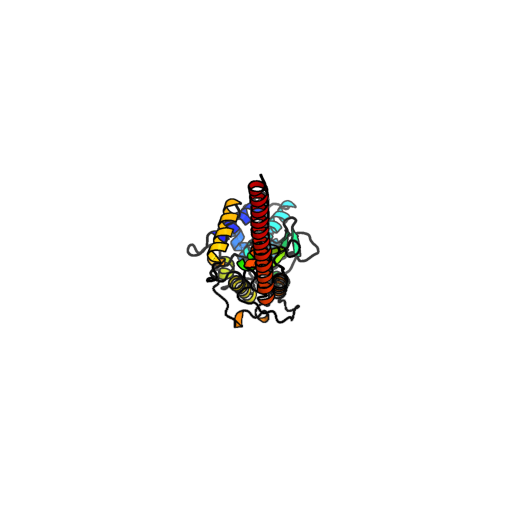91 21.318 -47.811 1.00 91.88 317 TRP A O 1
ATOM 2638 N N . LEU A 1 318 ? 46.304 19.132 -47.417 1.00 90.75 318 LEU A N 1
ATOM 2639 C CA . LEU A 1 318 ? 47.588 18.666 -47.949 1.00 90.75 318 LEU A CA 1
ATOM 2640 C C . LEU A 1 318 ? 47.719 18.994 -49.442 1.00 90.75 318 LEU A C 1
ATOM 2642 O O . LEU A 1 318 ? 48.716 19.587 -49.840 1.00 90.75 318 LEU A O 1
ATOM 2646 N N . ALA A 1 319 ? 46.682 18.736 -50.243 1.00 89.38 319 ALA A N 1
ATOM 2647 C CA . ALA A 1 319 ? 46.687 19.055 -51.672 1.00 89.38 319 ALA A CA 1
ATOM 2648 C C . ALA A 1 319 ? 46.872 20.561 -51.952 1.00 89.38 319 ALA A C 1
ATOM 2650 O O . ALA A 1 319 ? 47.609 20.940 -52.861 1.00 89.38 319 ALA A O 1
ATOM 2651 N N . MET A 1 320 ? 46.249 21.442 -51.156 1.00 89.12 320 MET A N 1
ATOM 2652 C CA . MET A 1 320 ? 46.456 22.894 -51.276 1.00 89.12 320 MET A CA 1
ATOM 2653 C C . MET A 1 320 ? 47.877 23.329 -50.906 1.00 89.12 320 MET A C 1
ATOM 2655 O O . MET A 1 320 ? 48.373 24.317 -51.448 1.00 89.12 320 MET A O 1
ATOM 2659 N N . LYS A 1 321 ? 48.517 22.634 -49.961 1.00 83.38 321 LYS A N 1
ATOM 2660 C CA . LYS A 1 321 ? 49.893 22.915 -49.544 1.00 83.38 321 LYS A CA 1
ATOM 2661 C C . LYS A 1 321 ? 50.903 22.448 -50.592 1.00 83.38 321 LYS A C 1
ATOM 2663 O O . LYS A 1 321 ? 51.840 23.185 -50.859 1.00 83.38 321 LYS A O 1
ATOM 2668 N N . ASP A 1 322 ? 50.686 21.280 -51.189 1.00 77.12 322 ASP A N 1
ATOM 2669 C CA . ASP A 1 322 ? 51.579 20.710 -52.206 1.00 77.12 322 ASP A CA 1
ATOM 2670 C C . ASP A 1 322 ? 51.472 21.430 -53.565 1.00 77.12 322 ASP A C 1
ATOM 2672 O O . ASP A 1 322 ? 52.373 21.335 -54.394 1.00 77.12 322 ASP A O 1
ATOM 2676 N N . SER A 1 323 ? 50.385 22.175 -53.800 1.00 67.12 323 SER A N 1
ATOM 2677 C CA . SER A 1 323 ? 50.183 22.993 -55.005 1.00 67.12 323 SER A CA 1
ATOM 2678 C C . SER A 1 323 ? 50.805 24.403 -54.929 1.00 67.12 323 SER A C 1
ATOM 2680 O O . SER A 1 323 ? 50.646 25.172 -55.882 1.00 67.12 323 SER A O 1
ATOM 2682 N N . LYS A 1 324 ? 51.454 24.773 -53.818 1.00 50.69 324 LYS A N 1
ATOM 2683 C CA . LYS A 1 324 ? 52.132 26.068 -53.620 1.00 50.69 324 LYS A CA 1
ATOM 2684 C C . LYS A 1 324 ? 53.644 25.931 -53.707 1.00 50.69 324 LYS A C 1
ATOM 2686 O O . LYS A 1 324 ? 54.252 26.846 -54.300 1.00 50.69 324 LYS A O 1
#

pLDDT: mean 82.73, std 14.96, range [27.02, 97.69]

Mean predicted aligned error: 9.85 Å